Protein AF-A0A6G0HUC3-F1 (afdb_monomer)

Organism: Larimichthys crocea (NCBI:txid215358)

Mean predicted aligned error: 17.6 Å

Radius of gyration: 26.39 Å; Cα contacts (8 Å, |Δi|>4): 576; chains: 1; bounding box: 39×84×61 Å

pLDDT: mean 73.82, std 22.68, range [22.91, 98.94]

Foldseek 3Di:
DVVVLLVVVLVVLLVLLVQLVVVPDPAAEEEEAQCFLVSCQVSVLVSVHAEYEYEHQDVVRLVNNVVVVVVVVVPDDPPRDGHYYHGYHDLQLPDQVLVVDPDNLAAGLEYEEEQHQVVQVPDPSSNVSNVCNRPVRHDVNGDYYYDYDDVVVVDPPVCVVVCPCVVVVVVPPDPDDDDDDDDDDDDDDDDDDDDADDAAQEDEEQEAEEQEDAYCEDEHQEYEHCYYEYQYYEYCEYEYQEYEHCEYEYQEYEYCEYEHCEYEHCDYEHQYYEHQYYHHVYYHHVYYDYVYDDYDDDDDDDDDDD

Solvent-accessible surface area (backbone atoms only — not comparable to full-atom values): 17377 Å² total; per-residue (Å²): 107,73,68,55,57,52,48,53,52,45,51,56,53,49,55,51,50,50,52,48,40,72,74,66,50,85,72,40,28,33,35,31,43,50,35,46,60,39,84,52,53,66,52,48,55,75,65,64,39,46,35,38,38,37,30,15,65,50,50,73,29,32,54,44,19,51,52,52,49,52,56,56,55,72,71,45,55,99,86,54,86,72,50,50,75,49,79,39,67,43,52,47,38,82,46,72,54,68,83,71,44,96,53,79,81,66,58,22,47,31,22,39,27,61,72,39,61,70,72,24,67,82,39,71,69,21,34,50,36,34,48,44,61,48,49,76,43,42,40,93,91,37,46,77,46,69,40,63,85,58,64,71,84,69,47,57,79,92,55,47,82,79,47,73,67,65,69,65,62,64,74,70,80,63,96,64,86,89,83,86,87,88,85,87,89,88,91,80,90,87,91,84,93,78,78,78,72,70,69,53,73,63,47,73,48,72,63,47,67,49,74,64,47,66,40,62,43,50,49,31,48,29,41,47,21,57,29,40,44,24,56,30,38,43,21,54,29,38,45,26,54,31,41,44,22,55,29,39,44,24,53,30,38,44,22,53,28,42,42,25,53,28,40,44,24,53,28,41,44,29,55,31,44,45,32,58,31,79,60,54,78,39,76,58,56,76,38,77,60,63,75,40,82,57,78,52,83,87,85,82,82,92,83,90,87,134

Structure (mmCIF, N/CA/C/O backbone):
data_AF-A0A6G0HUC3-F1
#
_entry.id   AF-A0A6G0HUC3-F1
#
loop_
_atom_site.group_PDB
_atom_site.id
_atom_site.type_symbol
_atom_site.label_atom_id
_atom_site.label_alt_id
_atom_site.label_comp_id
_atom_site.label_asym_id
_atom_site.label_entity_id
_atom_site.label_seq_id
_atom_site.pdbx_PDB_ins_code
_atom_site.Cartn_x
_atom_site.Cartn_y
_atom_site.Cartn_z
_atom_site.occupancy
_atom_site.B_iso_or_equiv
_atom_site.auth_seq_id
_atom_site.auth_comp_id
_atom_site.auth_asym_id
_atom_site.auth_atom_id
_atom_site.pdbx_PDB_model_num
ATOM 1 N N . MET A 1 1 ? 9.132 14.963 -7.583 1.00 53.47 1 MET A N 1
ATOM 2 C CA . MET A 1 1 ? 8.853 13.522 -7.792 1.00 53.47 1 MET A CA 1
ATOM 3 C C . MET A 1 1 ? 8.261 12.820 -6.569 1.00 53.47 1 MET A C 1
ATOM 5 O O . MET A 1 1 ? 7.077 12.529 -6.603 1.00 53.47 1 MET A O 1
ATOM 9 N N . ARG A 1 2 ? 8.982 12.608 -5.452 1.00 57.69 2 ARG A N 1
ATOM 10 C CA . ARG A 1 2 ? 8.473 11.818 -4.298 1.00 57.69 2 ARG A CA 1
ATOM 11 C C . ARG A 1 2 ? 7.112 12.268 -3.733 1.00 57.69 2 ARG A C 1
ATOM 13 O O . ARG A 1 2 ? 6.292 11.427 -3.381 1.00 57.69 2 ARG A O 1
ATOM 20 N N . ASN A 1 3 ? 6.863 13.577 -3.656 1.00 60.41 3 ASN A N 1
ATOM 21 C CA . ASN A 1 3 ? 5.591 14.114 -3.151 1.00 60.41 3 ASN A CA 1
ATOM 22 C C . ASN A 1 3 ? 4.420 13.829 -4.097 1.00 60.41 3 ASN A C 1
ATOM 24 O O . ASN A 1 3 ? 3.340 13.496 -3.628 1.00 60.41 3 ASN A O 1
ATOM 28 N N . PHE A 1 4 ? 4.658 13.898 -5.408 1.00 74.50 4 PHE A N 1
ATOM 29 C CA . PHE A 1 4 ? 3.664 13.566 -6.426 1.00 74.50 4 PHE A CA 1
ATOM 30 C C . PHE A 1 4 ? 3.311 12.076 -6.382 1.00 74.50 4 PHE A C 1
ATOM 32 O O . PHE A 1 4 ? 2.142 11.741 -6.244 1.00 74.50 4 PHE A O 1
ATOM 39 N N . ASN A 1 5 ? 4.309 11.187 -6.341 1.00 71.62 5 ASN A N 1
ATOM 40 C CA . ASN A 1 5 ? 4.066 9.745 -6.210 1.00 71.62 5 ASN A CA 1
ATOM 41 C C . ASN A 1 5 ? 3.319 9.414 -4.906 1.00 71.62 5 ASN A C 1
ATOM 43 O O . ASN A 1 5 ? 2.435 8.568 -4.883 1.00 71.62 5 ASN A O 1
ATOM 47 N N . ASN A 1 6 ? 3.635 10.100 -3.804 1.00 73.44 6 ASN A N 1
ATOM 48 C CA . ASN A 1 6 ? 2.892 9.943 -2.554 1.00 73.44 6 ASN A CA 1
ATOM 49 C C . ASN A 1 6 ? 1.444 10.434 -2.648 1.00 73.44 6 ASN A C 1
ATOM 51 O O . ASN A 1 6 ? 0.569 9.822 -2.034 1.00 73.44 6 ASN A O 1
ATOM 55 N N . TRP A 1 7 ? 1.200 11.529 -3.368 1.00 87.50 7 TRP A N 1
ATOM 56 C CA . TRP A 1 7 ? -0.144 12.040 -3.613 1.00 87.50 7 TRP A CA 1
ATOM 57 C C . TRP A 1 7 ? -0.947 11.066 -4.479 1.00 87.50 7 TRP A C 1
ATOM 59 O O . TRP A 1 7 ? -2.017 10.662 -4.039 1.00 87.50 7 TRP A O 1
ATOM 69 N N . LEU A 1 8 ? -0.389 10.587 -5.599 1.00 82.19 8 LEU A N 1
ATOM 70 C CA . LEU A 1 8 ? -1.006 9.568 -6.461 1.00 82.19 8 LEU A CA 1
ATOM 71 C C . LEU A 1 8 ? -1.444 8.343 -5.654 1.00 82.19 8 LEU A C 1
ATOM 73 O O . LEU A 1 8 ? -2.610 7.966 -5.681 1.00 82.19 8 LEU A O 1
ATOM 77 N N . LYS A 1 9 ? -0.535 7.783 -4.845 1.00 87.50 9 LYS A N 1
ATOM 78 C CA . LYS A 1 9 ? -0.864 6.654 -3.966 1.00 87.50 9 LYS A CA 1
ATOM 79 C C . LYS A 1 9 ? -1.950 6.986 -2.947 1.00 87.50 9 LYS A C 1
ATOM 81 O O . LYS A 1 9 ? -2.745 6.123 -2.616 1.00 87.50 9 LYS A O 1
ATOM 86 N N . SER A 1 10 ? -1.982 8.215 -2.426 1.00 87.56 10 SER A N 1
ATOM 87 C CA . SER A 1 10 ? -3.026 8.631 -1.475 1.00 87.56 10 SER A CA 1
ATOM 88 C C . SER A 1 10 ? -4.400 8.702 -2.133 1.00 87.56 10 SER A C 1
ATOM 90 O O . SER A 1 10 ? -5.367 8.283 -1.509 1.00 87.56 10 SER A O 1
ATOM 92 N N . VAL A 1 11 ? -4.475 9.211 -3.368 1.00 91.00 11 VAL A N 1
ATOM 93 C CA . VAL A 1 11 ? -5.721 9.276 -4.144 1.00 91.00 11 VAL A CA 1
ATOM 94 C C . VAL A 1 11 ? -6.199 7.870 -4.486 1.00 91.00 11 VAL A C 1
ATOM 96 O O . VAL A 1 11 ? -7.309 7.519 -4.108 1.00 91.00 11 VAL A O 1
ATOM 99 N N . LEU A 1 12 ? -5.331 7.042 -5.081 1.00 92.88 12 LEU A N 1
ATOM 100 C CA . LEU A 1 12 ? -5.655 5.660 -5.444 1.00 92.88 12 LEU A CA 1
ATOM 101 C C . LEU A 1 12 ? -6.150 4.850 -4.235 1.00 92.88 12 LEU A C 1
ATOM 103 O O . LEU A 1 12 ? -7.196 4.214 -4.296 1.00 92.88 12 LEU A O 1
ATOM 107 N N . ILE A 1 13 ? -5.420 4.892 -3.115 1.00 94.69 13 ILE A N 1
ATOM 108 C CA . ILE A 1 13 ? -5.817 4.184 -1.890 1.00 94.69 13 ILE A CA 1
ATOM 109 C C . ILE A 1 13 ? -7.153 4.716 -1.355 1.00 94.69 13 ILE A C 1
ATOM 111 O O . ILE A 1 13 ? -7.991 3.925 -0.929 1.00 94.69 13 ILE A O 1
ATOM 115 N N . GLY A 1 14 ? -7.352 6.037 -1.363 1.00 93.69 14 GLY A N 1
ATOM 116 C CA . GLY A 1 14 ? -8.590 6.659 -0.896 1.00 93.69 14 GLY A CA 1
ATOM 117 C C . GLY A 1 14 ? -9.808 6.215 -1.705 1.00 93.69 14 GLY A C 1
ATOM 118 O O . GLY A 1 14 ? -10.785 5.759 -1.122 1.00 93.69 14 GLY A O 1
ATOM 119 N N . GLU A 1 15 ? -9.713 6.271 -3.032 1.00 95.44 15 GLU A N 1
ATOM 120 C CA . GLU A 1 15 ? -10.793 5.887 -3.947 1.00 95.44 15 GLU A CA 1
ATOM 121 C C . GLU A 1 15 ? -11.188 4.414 -3.782 1.00 95.44 15 GLU A C 1
ATOM 123 O O . GLU A 1 15 ? -12.364 4.079 -3.659 1.00 95.44 15 GLU A O 1
ATOM 128 N N . ILE A 1 16 ? -10.203 3.521 -3.698 1.00 97.38 16 ILE A N 1
ATOM 129 C CA . ILE A 1 16 ? -10.460 2.085 -3.553 1.00 97.38 16 ILE A CA 1
ATOM 130 C C . ILE A 1 16 ? -11.076 1.775 -2.186 1.00 97.38 16 ILE A C 1
ATOM 132 O O . ILE A 1 16 ? -11.974 0.941 -2.083 1.00 97.38 16 ILE A O 1
ATOM 136 N N . LEU A 1 17 ? -10.656 2.476 -1.130 1.00 97.19 17 LEU A N 1
ATOM 137 C CA . LEU A 1 17 ? -11.283 2.350 0.185 1.00 97.19 17 LEU A CA 1
ATOM 138 C C . LEU A 1 17 ? -12.744 2.813 0.182 1.00 97.19 17 LEU A C 1
ATOM 140 O O . LEU A 1 17 ? -13.569 2.190 0.850 1.00 97.19 17 LEU A O 1
ATOM 144 N N . GLU A 1 18 ? -13.077 3.873 -0.556 1.00 96.12 18 GLU A N 1
ATOM 145 C CA . GLU A 1 18 ? -14.465 4.309 -0.734 1.00 96.12 18 GLU A CA 1
ATOM 146 C C . GLU A 1 18 ? -15.292 3.252 -1.471 1.00 96.12 18 GLU A C 1
ATOM 148 O O . GLU A 1 18 ? -16.383 2.922 -1.008 1.00 96.12 18 GLU A O 1
ATOM 153 N N . GLN A 1 19 ? -14.761 2.652 -2.543 1.00 95.81 19 GLN A N 1
ATOM 154 C CA . GLN A 1 19 ? -15.443 1.579 -3.278 1.00 95.81 19 GLN A CA 1
ATOM 155 C C . GLN A 1 19 ? -15.687 0.342 -2.401 1.00 95.81 19 GLN A C 1
ATOM 157 O O . GLN A 1 19 ? -16.812 -0.153 -2.320 1.00 95.81 19 GLN A O 1
ATOM 162 N N . VAL A 1 20 ? -14.663 -0.116 -1.674 1.00 96.31 20 VAL A N 1
ATOM 163 C CA . VAL A 1 20 ? -14.759 -1.259 -0.750 1.00 96.31 20 VAL A CA 1
ATOM 164 C C . VAL A 1 20 ? -15.810 -1.013 0.339 1.00 96.31 20 VAL A C 1
ATOM 166 O O . VAL A 1 20 ? -16.615 -1.893 0.648 1.00 96.31 20 VAL A O 1
ATOM 169 N N . ARG A 1 21 ? -15.859 0.198 0.908 1.00 95.31 21 ARG A N 1
ATOM 170 C CA . ARG A 1 21 ? -16.872 0.563 1.913 1.00 95.31 21 ARG A CA 1
ATOM 171 C C . ARG A 1 21 ? -18.262 0.727 1.308 1.00 95.31 21 ARG A C 1
ATOM 173 O O . ARG A 1 21 ? -19.235 0.311 1.934 1.00 95.31 21 ARG A O 1
ATOM 180 N N . GLY A 1 22 ? -18.360 1.287 0.104 1.00 95.25 22 GLY A N 1
ATOM 181 C CA . GLY A 1 22 ? -19.608 1.410 -0.650 1.00 95.25 22 GLY A CA 1
ATOM 182 C C . GLY A 1 22 ? -20.235 0.051 -0.969 1.00 95.25 22 GLY A C 1
ATOM 183 O O . GLY A 1 22 ? -21.455 -0.079 -0.947 1.00 95.25 22 GLY A O 1
ATOM 184 N N . ALA A 1 23 ? -19.407 -0.981 -1.153 1.00 94.25 23 ALA A N 1
ATOM 185 C CA . ALA A 1 23 ? -19.834 -2.372 -1.294 1.00 94.25 23 ALA A CA 1
ATOM 186 C C . ALA A 1 23 ? -20.238 -3.050 0.038 1.00 94.25 23 ALA A C 1
ATOM 188 O O . ALA A 1 23 ? -20.617 -4.220 0.043 1.00 94.25 23 ALA A O 1
ATOM 189 N N . GLY A 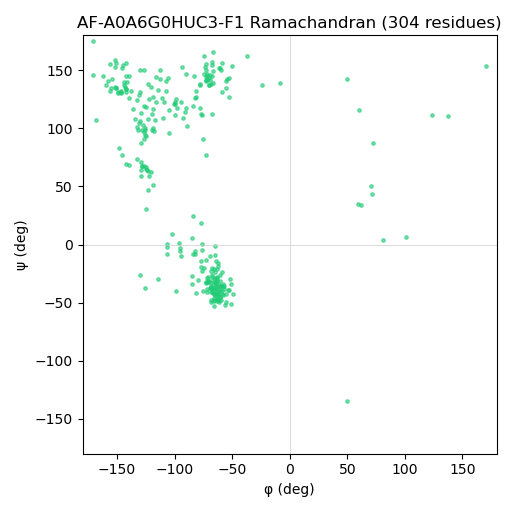1 24 ? -20.184 -2.335 1.169 1.00 93.38 24 GLY A N 1
ATOM 190 C CA . GLY A 1 24 ? -20.668 -2.801 2.474 1.00 93.38 24 GLY A CA 1
ATOM 191 C C . GLY A 1 24 ? -19.593 -3.311 3.440 1.00 93.38 24 GLY A C 1
ATOM 192 O O . GLY A 1 24 ? -19.937 -3.803 4.518 1.00 93.38 24 GLY A O 1
ATOM 193 N N . ALA A 1 25 ? -18.300 -3.192 3.115 1.00 93.75 25 ALA A N 1
ATOM 194 C CA . ALA A 1 25 ? -17.233 -3.635 4.011 1.00 93.75 25 ALA A CA 1
ATOM 195 C C . ALA A 1 25 ? -17.152 -2.768 5.285 1.00 93.75 25 ALA A C 1
ATOM 197 O O . ALA A 1 25 ? -16.769 -1.595 5.258 1.00 93.75 25 ALA A O 1
ATOM 198 N N . GLN A 1 26 ? -17.482 -3.371 6.429 1.00 91.00 26 GLN A N 1
ATOM 199 C CA . GLN A 1 26 ? -17.414 -2.733 7.752 1.00 91.00 26 GLN A CA 1
ATOM 200 C C . GLN A 1 26 ? -15.988 -2.750 8.326 1.00 91.00 26 GLN A C 1
ATOM 202 O O . GLN A 1 26 ? -15.520 -1.758 8.886 1.00 91.00 26 GLN A O 1
ATOM 207 N N . GLN A 1 27 ? -15.290 -3.879 8.165 1.00 95.94 27 GLN A N 1
ATOM 208 C CA . GLN A 1 27 ? -13.905 -4.073 8.586 1.00 95.94 27 GLN A CA 1
ATOM 209 C C . GLN A 1 27 ? -13.044 -4.376 7.367 1.00 95.94 27 GLN A C 1
ATOM 211 O O . GLN A 1 27 ? -13.245 -5.390 6.702 1.00 95.94 27 GLN A O 1
ATOM 216 N N . VAL A 1 28 ? -12.096 -3.483 7.088 1.00 98.31 28 VAL A N 1
ATOM 217 C CA . VAL A 1 28 ? -11.244 -3.555 5.897 1.00 98.31 28 VAL A CA 1
ATOM 218 C C . VAL A 1 28 ? -9.893 -4.152 6.277 1.00 98.31 28 VAL A C 1
ATOM 220 O O . VAL A 1 28 ? -9.196 -3.597 7.129 1.00 98.31 28 VAL A O 1
ATOM 223 N N . SER A 1 29 ? -9.528 -5.266 5.653 1.00 98.75 29 SER A N 1
ATOM 224 C CA . SER A 1 29 ? -8.217 -5.909 5.782 1.00 98.75 29 SER A CA 1
ATOM 225 C C . SER A 1 29 ? -7.416 -5.708 4.504 1.00 98.75 29 SER A C 1
ATOM 227 O O . SER A 1 29 ? -7.931 -5.926 3.405 1.00 98.75 29 SER A O 1
ATOM 229 N N . VAL A 1 30 ? -6.163 -5.285 4.645 1.00 98.94 30 VAL A N 1
ATOM 230 C CA . VAL A 1 30 ? -5.301 -4.918 3.519 1.00 98.94 30 VAL A CA 1
ATOM 231 C C . VAL A 1 30 ? -4.017 -5.736 3.539 1.00 98.94 30 VAL A C 1
ATOM 233 O O . VAL A 1 30 ? -3.410 -5.901 4.595 1.00 98.94 30 VAL A O 1
ATOM 236 N N . LEU A 1 31 ? -3.588 -6.197 2.369 1.00 98.94 31 LEU A N 1
ATOM 237 C CA . LEU A 1 31 ? -2.233 -6.675 2.114 1.00 98.94 31 LEU A CA 1
ATOM 238 C C . LEU A 1 31 ? -1.436 -5.563 1.412 1.00 98.94 31 LEU A C 1
ATOM 240 O O . LEU A 1 31 ? -1.844 -5.089 0.356 1.00 98.94 31 LEU A O 1
ATOM 244 N N . ASP A 1 32 ? -0.317 -5.131 1.989 1.00 98.88 32 ASP A N 1
ATOM 245 C CA . ASP A 1 32 ? 0.649 -4.201 1.389 1.00 98.88 32 ASP A CA 1
ATOM 246 C C . ASP A 1 32 ? 1.882 -5.000 0.941 1.00 98.88 32 ASP A C 1
ATOM 248 O O . ASP A 1 32 ? 2.755 -5.345 1.746 1.00 98.88 32 ASP A O 1
ATOM 252 N N . LEU A 1 33 ? 1.890 -5.372 -0.341 1.00 98.25 33 LEU A N 1
ATOM 253 C CA . LEU A 1 33 ? 2.869 -6.254 -0.968 1.00 98.25 33 LEU A CA 1
ATOM 254 C C . LEU A 1 33 ? 4.040 -5.425 -1.511 1.00 98.25 33 LEU A C 1
ATOM 256 O O . LEU A 1 33 ? 3.879 -4.578 -2.390 1.00 98.25 33 LEU A O 1
ATOM 260 N N . GLY A 1 34 ? 5.230 -5.679 -0.969 1.00 97.31 34 GLY A N 1
ATOM 261 C CA . GLY A 1 34 ? 6.400 -4.818 -1.130 1.00 97.31 34 GLY A CA 1
ATOM 262 C C . GLY A 1 34 ? 6.245 -3.509 -0.355 1.00 97.31 34 GLY A C 1
ATOM 263 O O . GLY A 1 34 ? 6.418 -2.416 -0.898 1.00 97.31 34 GLY A O 1
ATOM 264 N N . CYS A 1 35 ? 5.892 -3.612 0.931 1.00 97.75 35 CYS A N 1
ATOM 265 C CA . CYS A 1 35 ? 5.596 -2.462 1.790 1.00 97.75 35 CYS A CA 1
ATOM 266 C C . CYS A 1 35 ? 6.799 -1.515 1.994 1.00 97.75 35 CYS A C 1
ATOM 268 O O . CYS A 1 35 ? 6.654 -0.383 2.493 1.00 97.75 35 CYS A O 1
ATOM 270 N N . GLY A 1 36 ? 8.013 -1.978 1.668 1.00 97.56 36 GLY A N 1
ATOM 271 C CA . GLY A 1 36 ? 9.267 -1.302 1.938 1.00 97.56 36 GLY A CA 1
ATOM 272 C C . GLY A 1 36 ? 9.344 -0.868 3.398 1.00 97.56 36 GLY A C 1
ATOM 273 O O . GLY A 1 36 ? 8.964 -1.584 4.317 1.00 97.56 36 GLY A O 1
ATOM 274 N N . LYS A 1 37 ? 9.774 0.374 3.624 1.00 97.75 37 LYS A N 1
ATOM 275 C CA . LYS A 1 37 ? 9.928 0.975 4.963 1.00 97.75 37 LYS A CA 1
ATOM 276 C C . LYS A 1 37 ? 8.619 1.562 5.523 1.00 97.75 37 LYS A C 1
ATOM 278 O O . LYS A 1 37 ? 8.640 2.540 6.277 1.00 97.75 37 LYS A O 1
ATOM 283 N N . GLY A 1 38 ? 7.461 1.073 5.076 1.00 96.56 38 GLY A N 1
ATOM 284 C CA . GLY A 1 38 ? 6.148 1.544 5.527 1.00 96.56 38 GLY A CA 1
ATOM 285 C C . GLY A 1 38 ? 5.774 2.943 5.036 1.00 96.56 38 GLY A C 1
ATOM 286 O O . GLY A 1 38 ? 5.292 3.775 5.808 1.00 96.56 38 GLY A O 1
ATOM 287 N N . GLY A 1 39 ? 6.027 3.248 3.759 1.00 95.00 39 GLY A N 1
ATOM 288 C CA . GLY A 1 39 ? 5.704 4.549 3.150 1.00 95.00 39 GLY A CA 1
ATOM 289 C C . GLY A 1 39 ? 4.209 4.900 3.163 1.00 95.00 39 GLY A C 1
ATOM 290 O O . GLY A 1 39 ? 3.856 6.086 3.195 1.00 95.00 39 GLY A O 1
ATOM 291 N N . ASP A 1 40 ? 3.355 3.877 3.185 1.00 97.75 40 ASP A N 1
ATOM 292 C CA . ASP A 1 40 ? 1.903 3.994 3.043 1.00 97.75 40 ASP A CA 1
ATOM 293 C C . ASP A 1 40 ? 1.135 3.768 4.357 1.00 97.75 40 ASP A C 1
ATOM 295 O O . ASP A 1 40 ? -0.060 4.040 4.411 1.00 97.75 40 ASP A O 1
ATOM 299 N N . LEU A 1 41 ? 1.822 3.459 5.467 1.00 97.81 41 LEU A N 1
ATOM 300 C CA . LEU A 1 41 ? 1.220 3.275 6.801 1.00 97.81 41 LEU A CA 1
ATOM 301 C C . LEU A 1 41 ? 0.281 4.418 7.223 1.00 97.81 41 LEU A C 1
ATOM 303 O O . LEU A 1 41 ? -0.798 4.184 7.764 1.00 97.81 41 LEU A O 1
ATOM 307 N N . LEU A 1 42 ? 0.667 5.673 6.964 1.00 95.06 42 LEU A N 1
ATOM 308 C CA . LEU A 1 42 ? -0.171 6.826 7.312 1.00 95.06 42 LEU A CA 1
ATOM 309 C C . LEU A 1 42 ? -1.408 6.940 6.408 1.00 95.06 42 LEU A C 1
ATOM 311 O O . LEU A 1 42 ? -2.434 7.451 6.851 1.00 95.06 42 LEU A O 1
ATOM 315 N N . 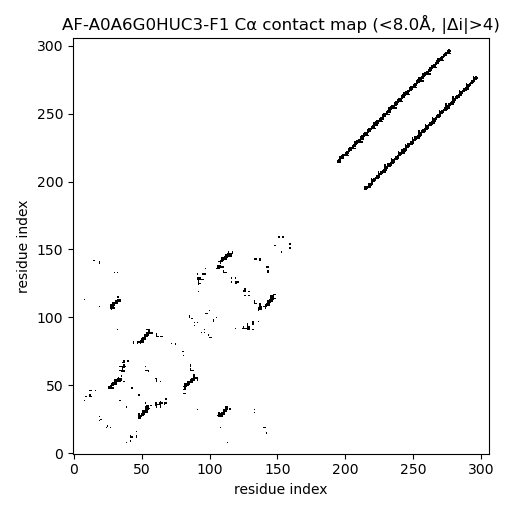LYS A 1 43 ? -1.320 6.469 5.158 1.00 95.38 43 LYS A N 1
ATOM 316 C CA . LYS A 1 43 ? -2.451 6.433 4.221 1.00 95.38 43 LYS A CA 1
ATOM 317 C C . LYS A 1 43 ? -3.475 5.417 4.715 1.00 95.38 43 LYS A C 1
ATOM 319 O O . LYS A 1 43 ? -4.631 5.775 4.899 1.00 95.38 43 LYS A O 1
ATOM 324 N N . TRP A 1 44 ? -3.013 4.224 5.084 1.00 97.88 44 TRP A N 1
ATOM 325 C CA . TRP A 1 44 ? -3.839 3.184 5.695 1.00 97.88 44 TRP A CA 1
ATOM 326 C C . TRP A 1 44 ? -4.468 3.614 7.023 1.00 97.88 44 TRP A C 1
ATOM 328 O O . TRP A 1 44 ? -5.654 3.374 7.249 1.00 97.88 44 TRP A O 1
ATOM 338 N N . ARG A 1 45 ? -3.724 4.340 7.871 1.00 94.94 45 ARG A N 1
ATOM 339 C CA . ARG A 1 45 ? -4.261 4.878 9.136 1.00 94.94 45 ARG A CA 1
ATOM 340 C C . ARG A 1 45 ? -5.386 5.869 8.873 1.00 94.94 45 ARG A C 1
ATOM 342 O O . ARG A 1 45 ? -6.442 5.761 9.483 1.00 94.94 45 ARG A O 1
ATOM 349 N N . ARG A 1 46 ? -5.167 6.820 7.961 1.00 92.50 46 ARG A N 1
ATOM 350 C CA . ARG A 1 46 ? -6.186 7.805 7.561 1.00 92.50 46 ARG A CA 1
ATOM 351 C C . ARG A 1 46 ? -7.388 7.152 6.886 1.00 92.50 46 ARG A C 1
ATOM 353 O O . ARG A 1 46 ? -8.501 7.624 7.064 1.00 92.50 46 ARG A O 1
ATOM 360 N N . GLY A 1 47 ? -7.158 6.059 6.166 1.00 94.50 47 GLY A N 1
ATOM 361 C CA . GLY A 1 47 ? -8.193 5.238 5.549 1.00 94.50 47 GLY A CA 1
ATOM 362 C C . GLY A 1 47 ? -9.060 4.451 6.536 1.00 94.50 47 GLY A C 1
ATOM 363 O O . GLY A 1 47 ? -10.068 3.872 6.129 1.00 94.50 47 GLY A O 1
ATOM 364 N N . GLY A 1 48 ? -8.692 4.409 7.823 1.00 95.00 48 GLY A N 1
ATOM 365 C CA . GLY A 1 48 ? -9.477 3.755 8.870 1.00 95.00 48 GLY A CA 1
ATOM 366 C C . GLY A 1 48 ? -9.647 2.249 8.658 1.00 95.00 48 GLY A C 1
ATOM 367 O O . GLY A 1 48 ? -10.722 1.710 8.936 1.00 95.00 48 GLY A O 1
ATOM 368 N N . ILE A 1 49 ? -8.638 1.574 8.098 1.00 98.00 49 ILE A N 1
ATOM 369 C CA . ILE A 1 49 ? -8.672 0.115 7.926 1.00 98.00 49 ILE A CA 1
ATOM 370 C C . ILE A 1 49 ? -8.645 -0.597 9.288 1.00 98.00 49 ILE A C 1
ATOM 372 O O . ILE A 1 49 ? -8.370 0.013 10.320 1.00 98.00 49 ILE A O 1
ATOM 376 N N . SER A 1 50 ? -8.969 -1.886 9.305 1.00 98.19 50 SER A N 1
ATOM 377 C CA . SER A 1 50 ? -9.028 -2.705 10.523 1.00 98.19 50 SER A CA 1
ATOM 378 C C . SER A 1 50 ? -7.766 -3.537 10.734 1.00 98.19 50 SER A C 1
ATOM 380 O O . SER A 1 50 ? -7.287 -3.621 11.865 1.00 98.19 50 SER A O 1
ATOM 382 N N . HIS A 1 51 ? -7.208 -4.095 9.659 1.00 98.69 51 HIS A N 1
ATOM 383 C CA . HIS A 1 51 ? -6.013 -4.932 9.709 1.00 98.69 51 HIS A CA 1
ATOM 384 C C . HIS A 1 51 ? -5.104 -4.688 8.496 1.00 98.69 51 HIS A C 1
ATOM 386 O O . HIS A 1 51 ? -5.603 -4.438 7.397 1.00 98.69 51 HIS A O 1
ATOM 392 N N . LEU A 1 52 ? -3.787 -4.757 8.696 1.00 98.88 52 LEU A N 1
ATOM 393 C CA . LEU A 1 52 ? -2.775 -4.586 7.654 1.00 98.88 52 LEU A CA 1
ATOM 394 C C . LEU A 1 52 ? -1.720 -5.695 7.725 1.00 98.88 52 LEU A C 1
ATOM 396 O O . LEU A 1 52 ? -1.048 -5.836 8.741 1.00 98.88 52 LEU A O 1
ATOM 400 N N . VAL A 1 53 ? -1.502 -6.417 6.633 1.00 98.94 53 VAL A N 1
ATOM 401 C CA . VAL A 1 53 ? -0.333 -7.288 6.473 1.00 98.94 53 VAL A CA 1
ATOM 402 C C . VAL A 1 53 ? 0.684 -6.561 5.603 1.00 98.94 53 VAL A C 1
ATOM 404 O O . VAL A 1 53 ? 0.378 -6.189 4.476 1.00 98.94 53 VAL A O 1
ATOM 407 N N . CYS A 1 54 ? 1.885 -6.345 6.127 1.00 98.88 54 CYS A N 1
ATOM 408 C CA . CYS A 1 54 ? 3.004 -5.733 5.417 1.00 98.88 54 CYS A CA 1
ATOM 409 C C . CYS A 1 54 ? 4.016 -6.819 5.045 1.00 98.88 54 CYS A C 1
ATOM 411 O O . CYS A 1 54 ? 4.612 -7.417 5.944 1.00 98.88 54 CYS A O 1
ATOM 413 N N . ALA A 1 55 ? 4.233 -7.057 3.751 1.00 98.75 55 ALA A N 1
ATOM 414 C CA . ALA A 1 55 ? 5.196 -8.047 3.271 1.00 98.75 55 ALA A CA 1
ATOM 415 C C . ALA A 1 55 ? 6.272 -7.394 2.397 1.00 98.75 55 ALA A C 1
ATOM 417 O O . ALA A 1 55 ? 5.955 -6.581 1.532 1.00 98.75 55 ALA A O 1
ATOM 418 N N . ASP A 1 56 ? 7.541 -7.749 2.594 1.00 98.69 56 ASP A N 1
ATOM 419 C CA . ASP A 1 56 ? 8.649 -7.298 1.742 1.00 98.69 56 ASP A CA 1
ATOM 420 C C . ASP A 1 56 ? 9.790 -8.327 1.739 1.00 98.69 56 ASP A C 1
ATOM 422 O O . ASP A 1 56 ? 9.981 -9.067 2.707 1.00 98.69 56 ASP A O 1
ATOM 426 N N . ILE A 1 57 ? 10.570 -8.362 0.656 1.00 96.00 57 ILE A N 1
ATOM 427 C CA . ILE A 1 57 ? 11.731 -9.253 0.526 1.00 96.00 57 ILE A CA 1
ATOM 428 C C . ILE A 1 57 ? 12.884 -8.824 1.443 1.00 96.00 57 ILE A C 1
ATOM 430 O O . ILE A 1 57 ? 13.647 -9.655 1.935 1.00 96.00 57 ILE A O 1
ATOM 434 N N . ALA A 1 58 ? 13.028 -7.522 1.694 1.00 92.12 58 ALA A N 1
ATOM 435 C CA . ALA A 1 58 ? 14.107 -6.985 2.501 1.00 92.12 58 ALA A CA 1
ATOM 436 C C . ALA A 1 58 ? 13.704 -6.948 3.981 1.00 92.12 58 ALA A C 1
ATOM 438 O O . ALA A 1 58 ? 13.039 -6.011 4.420 1.00 92.12 58 ALA A O 1
ATOM 439 N N . GLY A 1 59 ? 14.185 -7.909 4.779 1.00 93.75 59 GLY A N 1
ATOM 440 C CA . GLY A 1 59 ? 13.869 -7.984 6.216 1.00 93.75 59 GLY A CA 1
ATOM 441 C C . GLY A 1 59 ? 14.146 -6.689 6.987 1.00 93.75 59 GLY A C 1
ATOM 442 O O . GLY A 1 59 ? 13.308 -6.229 7.755 1.00 93.75 59 GLY A O 1
ATOM 443 N N . VAL A 1 60 ? 15.242 -5.992 6.672 1.00 95.62 60 VAL A N 1
ATOM 444 C CA . VAL A 1 60 ? 15.555 -4.674 7.260 1.00 95.62 60 VAL A CA 1
ATOM 445 C C . VAL A 1 60 ? 14.487 -3.616 6.930 1.00 95.62 60 VAL A C 1
ATOM 447 O O . VAL A 1 60 ? 14.197 -2.740 7.746 1.00 95.62 60 VAL A O 1
ATOM 450 N N . SER A 1 61 ? 13.884 -3.660 5.737 1.00 95.31 61 SER A N 1
ATOM 451 C CA . SER A 1 61 ? 12.774 -2.766 5.379 1.00 95.31 61 SER A CA 1
ATOM 452 C C . SER A 1 61 ? 11.518 -3.098 6.184 1.00 95.31 61 SER A C 1
ATOM 454 O O . SER A 1 61 ? 10.864 -2.175 6.674 1.00 95.31 61 SER A O 1
ATOM 456 N N . VAL A 1 62 ? 11.229 -4.389 6.381 1.00 97.75 62 VAL A N 1
ATOM 457 C CA . VAL A 1 62 ? 10.110 -4.874 7.204 1.00 97.75 62 VAL A CA 1
ATOM 458 C C . VAL A 1 62 ? 10.274 -4.441 8.662 1.00 97.75 62 VAL A C 1
ATOM 460 O O . VAL A 1 62 ? 9.354 -3.856 9.227 1.00 97.75 62 VAL A O 1
ATOM 463 N N . GLU A 1 63 ? 11.461 -4.606 9.250 1.00 97.94 63 GLU A N 1
ATOM 464 C CA . GLU A 1 63 ? 11.777 -4.139 10.610 1.00 97.94 63 GLU A CA 1
ATOM 465 C C . GLU A 1 63 ? 11.585 -2.618 10.758 1.00 97.94 6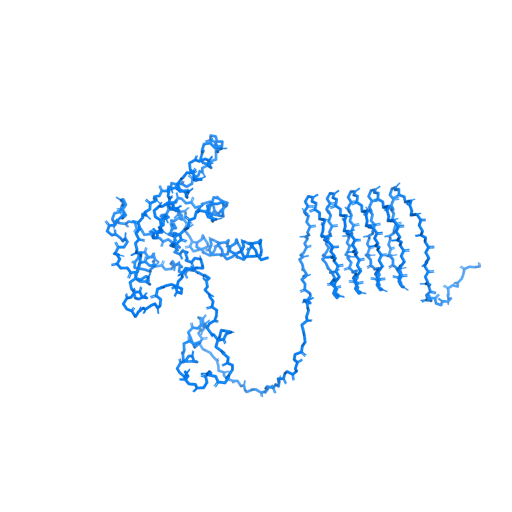3 GLU A C 1
ATOM 467 O O . GLU A 1 63 ? 11.046 -2.125 11.756 1.00 97.94 63 GLU A O 1
ATOM 472 N N . GLN A 1 64 ? 11.982 -1.843 9.741 1.00 97.62 64 GLN A N 1
ATOM 473 C CA . GLN A 1 64 ? 11.772 -0.391 9.708 1.00 97.62 64 GLN A CA 1
ATOM 474 C C . GLN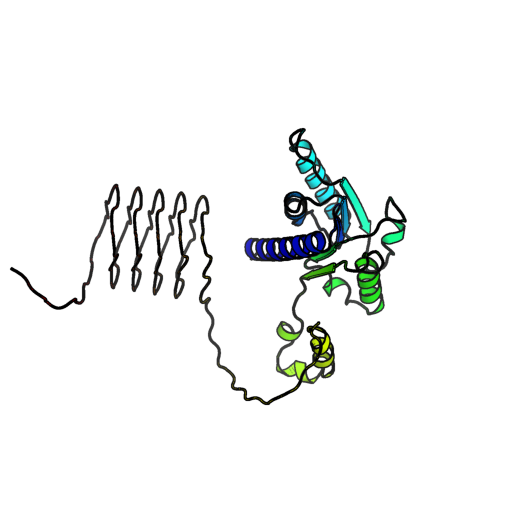 A 1 64 ? 10.289 -0.023 9.555 1.00 97.62 64 GLN A C 1
ATOM 476 O O . GLN A 1 64 ? 9.829 0.941 10.173 1.00 97.62 64 GLN A O 1
ATOM 481 N N . CYS A 1 65 ? 9.531 -0.782 8.762 1.00 97.94 65 CYS A N 1
ATOM 482 C CA . CYS A 1 65 ? 8.082 -0.644 8.644 1.00 97.94 65 CYS A CA 1
ATOM 483 C C . CYS A 1 65 ? 7.393 -0.914 9.989 1.00 97.94 65 CYS A C 1
ATOM 485 O O . CYS A 1 65 ? 6.608 -0.080 10.449 1.00 97.94 65 CYS A O 1
ATOM 487 N N . GLN A 1 66 ? 7.755 -2.010 10.658 1.00 98.69 66 GLN A N 1
ATOM 488 C CA . GLN A 1 66 ? 7.244 -2.386 11.973 1.00 98.69 66 GLN A CA 1
ATOM 489 C C . GLN A 1 66 ? 7.557 -1.319 13.022 1.00 98.69 66 GLN A C 1
ATOM 491 O O . GLN A 1 66 ? 6.656 -0.853 13.717 1.00 98.69 66 GLN A O 1
ATOM 496 N N . SER A 1 67 ? 8.805 -0.849 13.083 1.00 98.06 67 SER A N 1
ATOM 497 C CA . SER A 1 67 ? 9.212 0.222 14.003 1.00 98.06 67 SER A CA 1
ATOM 498 C C . SER A 1 67 ? 8.389 1.496 13.787 1.00 98.06 67 SER A C 1
ATOM 500 O O . SER A 1 67 ? 7.897 2.106 14.736 1.00 98.06 67 SER A O 1
ATOM 502 N N . ARG A 1 68 ? 8.161 1.873 12.521 1.00 97.31 68 ARG A N 1
ATOM 503 C CA . ARG A 1 68 ? 7.341 3.037 12.164 1.00 97.31 68 ARG A CA 1
ATOM 504 C C . ARG A 1 68 ? 5.872 2.865 12.554 1.00 97.31 68 ARG A C 1
ATOM 506 O O . ARG A 1 68 ? 5.240 3.845 12.954 1.00 97.31 68 ARG A O 1
ATOM 513 N N . TYR A 1 69 ? 5.321 1.661 12.425 1.00 98.00 69 TYR A N 1
ATOM 514 C CA . TYR A 1 69 ? 3.973 1.343 12.891 1.00 98.00 69 TYR A CA 1
ATOM 515 C C . TYR A 1 69 ? 3.870 1.428 14.420 1.00 98.00 69 TYR A C 1
ATOM 517 O O . TYR A 1 69 ? 2.961 2.085 14.925 1.00 98.00 69 TYR A O 1
ATOM 525 N N . GLU A 1 70 ? 4.821 0.855 15.158 1.00 97.25 70 GLU A N 1
ATOM 526 C CA . GLU A 1 70 ? 4.826 0.897 16.625 1.00 97.25 70 GLU A CA 1
ATOM 527 C C . GLU A 1 70 ? 4.964 2.328 17.160 1.00 97.25 70 GLU A C 1
ATOM 529 O O . GLU A 1 70 ? 4.245 2.729 18.076 1.00 97.25 70 GLU A O 1
ATOM 534 N N . ASP A 1 71 ? 5.807 3.157 16.543 1.00 95.06 71 ASP A N 1
ATOM 535 C CA . ASP A 1 71 ? 5.893 4.584 16.869 1.00 95.06 71 ASP A CA 1
ATOM 536 C C . ASP A 1 71 ? 4.577 5.320 16.593 1.00 95.06 71 ASP A C 1
ATOM 538 O O . ASP A 1 71 ? 4.154 6.186 17.365 1.00 95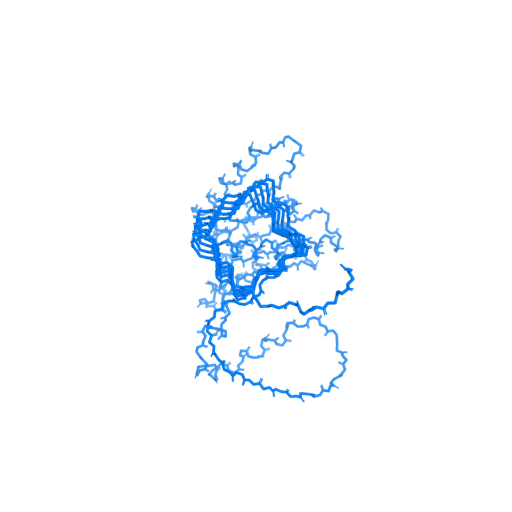.06 71 ASP A O 1
ATOM 542 N N . MET A 1 72 ? 3.918 4.981 15.483 1.00 93.31 72 MET A N 1
ATOM 543 C CA . MET A 1 72 ? 2.621 5.534 15.110 1.00 93.31 72 MET A CA 1
ATOM 544 C C . MET A 1 72 ? 1.530 5.132 16.115 1.00 93.31 72 MET A C 1
ATOM 546 O O . MET A 1 72 ? 0.689 5.967 16.460 1.00 93.31 72 MET A O 1
ATOM 550 N N . LYS A 1 73 ? 1.571 3.892 16.613 1.00 92.69 73 LYS A N 1
ATOM 551 C CA . LYS A 1 73 ? 0.672 3.333 17.629 1.00 92.69 73 LYS A CA 1
ATOM 552 C C . LYS A 1 73 ? 0.880 3.984 18.995 1.00 92.69 73 LYS A C 1
ATOM 554 O O . LYS A 1 73 ? -0.083 4.486 19.560 1.00 92.69 73 LYS A O 1
ATOM 559 N N . LYS A 1 74 ? 2.125 4.090 19.473 1.00 91.69 74 LYS A N 1
ATOM 560 C CA . LYS A 1 74 ? 2.476 4.743 20.754 1.00 91.69 74 LYS A CA 1
ATOM 561 C C . LYS A 1 74 ? 2.032 6.204 20.832 1.00 91.69 74 LYS A C 1
ATOM 563 O O . LYS A 1 74 ? 1.691 6.685 21.905 1.00 91.69 74 LYS A O 1
ATOM 568 N N . LYS A 1 75 ? 2.053 6.915 19.701 1.00 87.19 75 LYS A N 1
ATOM 569 C CA . LYS A 1 75 ? 1.624 8.320 19.599 1.00 87.19 75 LYS A CA 1
ATOM 570 C C . LYS A 1 75 ? 0.109 8.493 19.446 1.00 87.19 75 LYS A C 1
ATOM 572 O O . LYS A 1 75 ? -0.352 9.627 19.385 1.00 87.19 75 LYS A O 1
ATOM 577 N N . SER A 1 76 ? -0.655 7.409 19.310 1.00 83.44 76 SER A N 1
ATOM 578 C CA . SER A 1 76 ? -2.111 7.484 19.149 1.00 83.44 76 SER A CA 1
ATOM 579 C C . SER A 1 76 ? -2.778 7.740 20.500 1.00 83.44 76 SER A C 1
ATOM 581 O O . SER A 1 76 ? -2.384 7.166 21.514 1.00 83.44 76 SER A O 1
ATOM 583 N N . HIS A 1 77 ? -3.783 8.613 20.522 1.00 78.38 77 HIS A N 1
ATOM 584 C CA . HIS A 1 77 ? -4.572 8.856 21.728 1.00 78.38 77 HIS A CA 1
ATOM 585 C C . HIS A 1 77 ? -5.412 7.622 22.089 1.00 78.38 77 HIS A C 1
ATOM 587 O O . HIS A 1 77 ? -5.757 6.830 21.219 1.00 78.38 77 HIS A O 1
ATOM 593 N N . VAL A 1 78 ? -5.805 7.492 23.362 1.00 69.38 78 VAL A N 1
ATOM 594 C CA . VAL A 1 78 ? -6.609 6.360 23.880 1.00 69.38 78 VAL A CA 1
ATOM 595 C C . VAL A 1 78 ? -7.891 6.108 23.068 1.00 69.38 78 VAL A C 1
ATOM 597 O O . VAL A 1 78 ? -8.327 4.968 22.950 1.00 69.38 78 VAL A O 1
ATOM 600 N N . ASN A 1 79 ? -8.461 7.153 22.461 1.00 71.75 79 ASN A N 1
ATOM 601 C CA . ASN A 1 79 ? -9.690 7.064 21.670 1.00 71.75 79 ASN A CA 1
ATOM 602 C C . ASN A 1 79 ? -9.448 6.894 20.158 1.00 71.75 79 ASN A C 1
ATOM 604 O O . ASN A 1 79 ? -10.406 6.758 19.400 1.00 71.75 79 ASN A O 1
ATOM 608 N N . GLU A 1 80 ? -8.196 6.908 19.694 1.00 74.75 80 GLU A N 1
ATOM 609 C CA . GLU A 1 80 ? -7.864 6.696 18.285 1.00 74.75 80 GLU A CA 1
ATOM 610 C C . GLU A 1 80 ? -7.579 5.219 18.016 1.00 74.75 80 GLU A C 1
ATOM 612 O O . GLU A 1 80 ? -6.546 4.671 18.403 1.00 74.75 80 GLU A O 1
ATOM 617 N N . LYS A 1 81 ? -8.496 4.566 17.300 1.00 78.50 81 LYS A N 1
ATOM 618 C CA . LYS A 1 81 ? -8.324 3.177 16.880 1.00 78.50 81 LYS A CA 1
ATOM 619 C C . LYS A 1 81 ? -7.349 3.110 15.702 1.00 78.50 81 LYS A C 1
ATOM 621 O O . LYS A 1 81 ? -7.659 3.558 14.601 1.00 78.50 81 LYS A O 1
ATOM 626 N N . ILE A 1 82 ? -6.172 2.541 15.937 1.00 93.25 82 ILE A N 1
ATOM 627 C CA . ILE A 1 82 ? -5.232 2.137 14.886 1.00 93.25 82 ILE A CA 1
ATOM 628 C C . ILE A 1 82 ? -5.516 0.686 14.476 1.00 93.25 82 ILE A C 1
ATOM 630 O O . ILE A 1 82 ? -5.925 -0.127 15.306 1.00 93.25 82 ILE A O 1
ATOM 634 N N . PHE A 1 83 ? -5.304 0.362 13.202 1.00 97.19 83 PHE A N 1
ATOM 635 C CA . PHE A 1 83 ? -5.392 -1.011 12.705 1.00 97.19 83 PHE A CA 1
ATOM 636 C C . PHE A 1 83 ? -4.387 -1.931 13.413 1.00 97.19 83 PHE A C 1
ATOM 638 O O . PHE A 1 83 ? -3.310 -1.485 13.822 1.00 97.19 83 PHE A O 1
ATOM 645 N N . SER A 1 84 ? -4.714 -3.217 13.543 1.00 97.94 84 SER A N 1
ATOM 646 C CA . SER A 1 84 ? -3.718 -4.243 13.880 1.00 97.94 84 SER A CA 1
ATOM 647 C C . SER A 1 84 ? -2.834 -4.523 12.663 1.00 97.94 84 SER A C 1
ATOM 649 O O . SER A 1 84 ? -3.273 -4.317 11.531 1.00 97.94 84 SER A O 1
ATOM 651 N N . ALA A 1 85 ? -1.594 -4.965 12.876 1.00 98.56 85 ALA A N 1
ATOM 652 C CA . ALA A 1 85 ? -0.673 -5.227 11.777 1.00 98.56 85 ALA A CA 1
ATOM 653 C C . ALA A 1 85 ? 0.162 -6.498 11.977 1.00 98.56 85 ALA A C 1
ATOM 655 O O . ALA A 1 85 ? 0.556 -6.790 13.105 1.00 98.56 85 ALA A O 1
ATOM 656 N N . GLN A 1 86 ? 0.448 -7.197 10.876 1.00 98.75 86 GLN A N 1
ATOM 657 C CA . GLN A 1 86 ? 1.418 -8.292 10.777 1.00 98.75 86 GLN A CA 1
ATOM 658 C C . GLN A 1 86 ? 2.550 -7.871 9.825 1.00 98.75 86 GLN A C 1
ATOM 660 O O . GLN A 1 86 ? 2.307 -7.179 8.835 1.00 98.75 86 GLN A O 1
ATOM 665 N N . PHE A 1 87 ? 3.786 -8.281 10.114 1.00 98.81 87 PHE A N 1
ATOM 666 C CA . PHE A 1 87 ? 4.975 -7.922 9.338 1.00 98.81 87 PHE A CA 1
ATOM 667 C C . PHE A 1 87 ? 5.708 -9.189 8.905 1.00 98.81 87 PHE A C 1
ATOM 669 O O . PHE A 1 87 ? 6.154 -9.961 9.749 1.00 98.81 87 PHE A O 1
ATOM 676 N N . ILE A 1 88 ? 5.827 -9.403 7.596 1.00 98.81 88 ILE A N 1
ATOM 677 C CA . ILE A 1 88 ? 6.350 -10.642 7.019 1.00 98.81 88 ILE A CA 1
ATOM 678 C C . ILE A 1 88 ? 7.557 -10.320 6.142 1.00 98.81 88 ILE A C 1
ATOM 680 O O . ILE A 1 88 ? 7.474 -9.530 5.204 1.00 98.81 88 ILE A O 1
ATOM 684 N N . THR A 1 89 ? 8.683 -10.973 6.426 1.00 98.81 89 THR A N 1
ATOM 685 C CA . THR A 1 89 ? 9.822 -11.002 5.501 1.00 98.81 89 THR A CA 1
ATOM 686 C C . THR A 1 89 ? 9.672 -12.213 4.589 1.00 98.81 89 THR A C 1
ATOM 688 O O . THR A 1 89 ? 9.710 -13.348 5.070 1.00 98.81 89 THR A O 1
ATOM 691 N N . ALA A 1 90 ? 9.458 -11.979 3.295 1.00 98.06 90 ALA A N 1
ATOM 692 C CA . ALA A 1 90 ? 9.286 -13.040 2.306 1.00 98.06 90 ALA A CA 1
ATOM 693 C C . ALA A 1 90 ? 9.605 -12.559 0.887 1.00 98.06 90 ALA A C 1
ATOM 695 O O . ALA A 1 90 ? 9.203 -11.466 0.476 1.00 98.06 90 ALA A O 1
ATOM 696 N N . ASP A 1 91 ? 10.249 -13.417 0.100 1.00 97.81 91 ASP A N 1
ATOM 697 C CA . ASP A 1 91 ? 10.296 -13.273 -1.350 1.00 97.81 91 ASP A CA 1
ATOM 698 C C . ASP A 1 91 ? 8.942 -13.699 -1.934 1.00 97.81 91 ASP A C 1
ATOM 700 O O . ASP A 1 91 ? 8.715 -14.861 -2.271 1.00 97.81 91 ASP A O 1
ATOM 704 N N . CYS A 1 92 ? 8.027 -12.736 -2.071 1.00 96.44 92 CYS A N 1
ATOM 705 C CA . CYS A 1 92 ? 6.672 -12.965 -2.583 1.00 96.44 92 CYS A CA 1
ATOM 706 C C . CYS A 1 92 ? 6.633 -13.413 -4.061 1.00 96.44 92 CYS A C 1
ATOM 708 O O . CYS A 1 92 ? 5.547 -13.649 -4.583 1.00 96.44 92 CYS A O 1
ATOM 710 N N . THR A 1 93 ? 7.783 -13.522 -4.740 1.00 96.25 93 THR A N 1
ATOM 711 C CA . THR A 1 93 ? 7.899 -14.111 -6.087 1.00 96.25 93 THR A CA 1
ATOM 712 C C . THR A 1 93 ? 8.274 -15.595 -6.065 1.00 96.25 93 THR A C 1
ATOM 714 O O . THR A 1 93 ? 8.248 -16.250 -7.102 1.00 96.25 93 THR A O 1
ATOM 717 N N . LYS A 1 94 ? 8.651 -16.147 -4.905 1.00 96.69 94 LYS A N 1
ATOM 718 C CA . LYS A 1 94 ? 9.096 -17.547 -4.766 1.00 96.69 94 LYS A CA 1
ATOM 719 C C . LYS A 1 94 ? 8.394 -18.300 -3.647 1.00 96.69 94 LYS A C 1
ATOM 721 O O . LYS A 1 94 ? 8.312 -19.523 -3.693 1.00 96.69 94 LYS A O 1
ATOM 726 N N . GLU A 1 95 ? 7.932 -17.584 -2.634 1.00 98.25 95 GLU A N 1
ATOM 727 C CA . GLU A 1 95 ? 7.314 -18.146 -1.443 1.00 98.25 95 GLU A CA 1
ATOM 728 C C . GLU A 1 95 ? 5.799 -17.934 -1.481 1.00 98.25 95 GLU A C 1
ATOM 730 O O . GLU A 1 95 ? 5.324 -16.880 -1.904 1.00 98.25 95 GLU A O 1
ATOM 735 N N . VAL A 1 96 ? 5.040 -18.918 -0.995 1.00 98.25 96 VAL A N 1
ATOM 736 C CA . VAL A 1 96 ? 3.591 -18.795 -0.803 1.00 98.25 96 VAL A CA 1
ATOM 737 C C . VAL A 1 96 ? 3.350 -17.966 0.458 1.00 98.25 96 VAL A C 1
ATOM 739 O O . VAL A 1 96 ? 3.682 -18.380 1.568 1.00 98.25 96 VAL A O 1
ATOM 742 N N . LEU A 1 97 ? 2.806 -16.762 0.294 1.00 98.12 97 LEU A N 1
ATOM 743 C CA . LEU A 1 97 ? 2.625 -15.811 1.389 1.00 98.12 97 LEU A CA 1
ATOM 744 C C . LEU A 1 97 ? 1.551 -16.278 2.378 1.00 98.12 97 LEU A C 1
ATOM 746 O O . LEU A 1 97 ? 1.665 -16.001 3.571 1.00 98.12 97 LEU A O 1
ATOM 750 N N . SER A 1 98 ? 0.533 -17.004 1.905 1.00 97.81 98 SER A N 1
ATOM 751 C CA . SER A 1 98 ? -0.560 -17.485 2.754 1.00 97.81 98 SER A CA 1
ATOM 752 C C . SER A 1 98 ? -0.119 -18.501 3.814 1.00 97.81 98 SER A C 1
ATOM 754 O O . SER A 1 98 ? -0.737 -18.553 4.874 1.00 97.81 98 SER A O 1
ATOM 756 N N . ASP A 1 99 ? 0.997 -19.205 3.603 1.00 98.06 99 ASP A N 1
ATOM 757 C CA . ASP A 1 99 ? 1.602 -20.109 4.594 1.00 98.06 99 ASP A CA 1
ATOM 758 C C . ASP A 1 99 ? 2.282 -19.359 5.757 1.00 98.06 99 ASP A C 1
ATOM 760 O O . ASP A 1 99 ? 2.646 -19.961 6.766 1.00 98.06 99 ASP A O 1
ATOM 764 N N . LYS A 1 100 ? 2.484 -18.043 5.615 1.00 98.44 100 LYS A N 1
ATOM 765 C CA . LYS A 1 100 ? 3.165 -17.178 6.594 1.00 98.44 100 LYS A CA 1
ATOM 766 C C . LYS A 1 100 ? 2.205 -16.254 7.349 1.00 98.44 100 LYS A C 1
ATOM 768 O O . LYS A 1 100 ? 2.657 -15.447 8.161 1.00 98.44 100 LYS A O 1
ATOM 773 N N . LEU A 1 101 ? 0.905 -16.314 7.067 1.00 98.38 101 LEU A N 1
ATOM 774 C CA . LEU A 1 101 ? -0.098 -15.519 7.776 1.00 98.38 101 LEU A CA 1
ATOM 775 C C . LEU A 1 101 ? -0.308 -16.075 9.188 1.00 98.38 101 LEU A C 1
ATOM 777 O O . LEU A 1 101 ? -0.351 -17.289 9.374 1.00 98.38 101 LEU A O 1
ATOM 781 N N . ASP A 1 102 ? -0.470 -15.187 10.173 1.00 98.06 102 ASP A N 1
ATOM 782 C CA . ASP A 1 102 ? -0.768 -15.604 11.553 1.00 98.06 102 ASP A CA 1
ATOM 783 C C . ASP A 1 102 ? -2.140 -16.300 11.628 1.00 98.06 102 ASP A C 1
ATOM 785 O O . ASP A 1 102 ? -2.335 -17.232 12.407 1.00 98.06 102 ASP A O 1
ATOM 789 N N . ASP A 1 103 ? -3.082 -15.846 10.795 1.00 97.69 103 ASP A N 1
ATOM 790 C CA . ASP A 1 103 ? -4.403 -16.439 10.596 1.00 97.69 103 ASP A CA 1
ATOM 791 C C . ASP A 1 103 ? -4.484 -17.089 9.195 1.00 97.69 103 ASP A C 1
ATOM 793 O O . ASP A 1 103 ? -4.551 -16.373 8.188 1.00 97.69 103 ASP A O 1
ATOM 797 N N . PRO A 1 104 ? -4.513 -18.435 9.103 1.00 95.81 104 PRO A N 1
ATOM 798 C CA . PRO A 1 104 ? -4.615 -19.165 7.835 1.00 95.81 104 PRO A CA 1
ATOM 799 C C . PRO A 1 104 ? -5.910 -18.90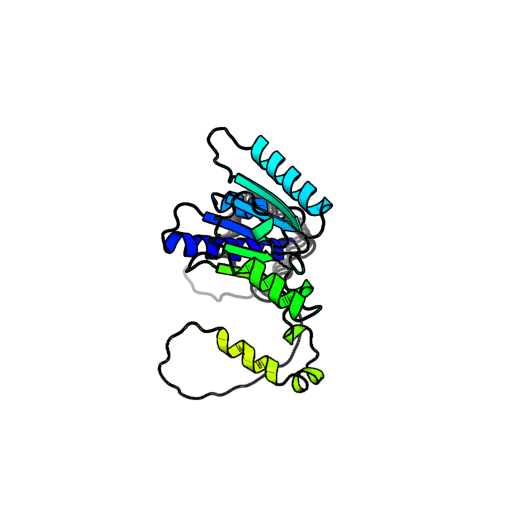9 7.047 1.00 95.81 104 PRO A C 1
ATOM 801 O O . PRO A 1 104 ? -5.977 -19.208 5.846 1.00 95.81 104 PRO A O 1
ATOM 804 N N . GLU A 1 105 ? -6.954 -18.390 7.698 1.00 97.38 105 GLU A N 1
ATOM 805 C CA . GLU A 1 105 ? -8.248 -18.077 7.085 1.00 97.38 105 GLU A CA 1
ATOM 806 C C . GLU A 1 105 ? -8.365 -16.610 6.654 1.00 97.38 105 GLU A C 1
ATOM 808 O O . GLU A 1 105 ? -9.333 -16.251 5.972 1.00 97.38 105 GLU A O 1
ATOM 813 N N . LEU A 1 106 ? -7.370 -15.772 6.972 1.00 98.31 106 LEU A N 1
ATOM 814 C CA . LEU A 1 106 ? -7.377 -14.351 6.647 1.00 98.31 106 LEU A CA 1
ATOM 815 C C . LEU A 1 106 ? -7.575 -14.117 5.140 1.00 98.31 106 LEU A C 1
ATOM 817 O O . LEU A 1 106 ? -6.946 -14.740 4.276 1.00 98.31 106 LEU A O 1
ATOM 821 N N . ARG A 1 107 ? -8.468 -13.172 4.831 1.00 98.62 107 ARG A N 1
ATOM 822 C CA . ARG A 1 107 ? -8.745 -12.681 3.477 1.00 98.62 107 ARG A CA 1
ATOM 823 C C . ARG A 1 107 ? -8.718 -11.162 3.438 1.00 98.62 107 ARG A C 1
ATOM 825 O O . ARG A 1 107 ? -9.104 -10.497 4.401 1.00 98.62 107 ARG A O 1
ATOM 832 N N . PHE A 1 108 ? -8.342 -10.621 2.289 1.00 98.81 108 PHE A N 1
ATOM 833 C CA . PHE A 1 108 ? -8.126 -9.195 2.088 1.00 98.81 108 PHE A CA 1
ATOM 834 C C . PHE A 1 108 ? -9.236 -8.572 1.248 1.00 98.81 108 PHE A C 1
ATOM 836 O O . PHE A 1 108 ? -9.709 -9.154 0.275 1.00 98.81 108 PHE A O 1
ATOM 843 N N . ASP A 1 109 ? -9.641 -7.364 1.620 1.00 98.81 109 ASP A N 1
ATOM 844 C CA . ASP A 1 109 ? -10.489 -6.521 0.779 1.00 98.81 109 ASP A CA 1
ATOM 845 C C . ASP A 1 109 ? -9.642 -5.819 -0.296 1.00 98.81 109 ASP A C 1
ATOM 847 O O . ASP A 1 109 ? -10.119 -5.555 -1.397 1.00 98.81 109 ASP A O 1
ATOM 851 N N . ILE A 1 110 ? -8.375 -5.526 0.022 1.00 98.88 110 ILE A N 1
ATOM 852 C CA . ILE A 1 110 ? -7.434 -4.840 -0.868 1.00 98.88 110 ILE A CA 1
ATOM 853 C C . ILE A 1 110 ? -6.063 -5.511 -0.772 1.00 98.88 110 ILE A C 1
ATOM 855 O O . ILE A 1 110 ? -5.536 -5.689 0.324 1.00 98.88 110 ILE A O 1
ATOM 859 N N . CYS A 1 111 ? -5.448 -5.800 -1.914 1.00 98.88 111 CYS A N 1
ATOM 860 C CA . CYS A 1 111 ? -4.010 -6.003 -2.037 1.00 98.88 111 CYS A CA 1
ATOM 861 C C . CYS A 1 111 ? -3.411 -4.809 -2.786 1.00 98.88 111 CYS A C 1
ATOM 863 O O . CYS A 1 111 ? -3.813 -4.506 -3.907 1.00 98.88 111 CYS A O 1
ATOM 865 N N . SER A 1 112 ? -2.449 -4.126 -2.174 1.00 98.81 112 SER A N 1
ATOM 866 C CA . SER A 1 112 ? -1.747 -2.974 -2.731 1.00 98.81 112 SER A CA 1
ATOM 867 C C . SER A 1 112 ? -0.295 -3.332 -3.035 1.00 98.81 112 SER A C 1
ATOM 869 O O . SER A 1 112 ? 0.419 -3.776 -2.148 1.00 98.81 112 SER A O 1
ATOM 871 N N . CYS A 1 113 ? 0.152 -3.105 -4.271 1.00 97.56 113 CYS A N 1
ATOM 872 C CA . CYS A 1 113 ? 1.501 -3.411 -4.757 1.00 97.56 113 CYS A CA 1
ATOM 873 C C . CYS A 1 113 ? 2.109 -2.180 -5.449 1.00 97.56 113 CYS A C 1
ATOM 875 O O . CYS A 1 113 ? 1.953 -1.952 -6.652 1.00 97.56 113 CYS A O 1
ATOM 877 N N . GLN A 1 114 ? 2.749 -1.308 -4.669 1.00 96.88 114 GLN A N 1
ATOM 878 C CA . GLN A 1 114 ? 3.130 0.037 -5.115 1.00 96.88 114 GLN A CA 1
ATOM 879 C C . GLN A 1 114 ? 4.600 0.113 -5.528 1.00 96.88 114 GLN A C 1
ATOM 881 O O . GLN A 1 114 ? 5.477 0.094 -4.671 1.00 96.88 114 GLN A O 1
ATOM 886 N N . PHE A 1 115 ? 4.868 0.296 -6.825 1.00 93.06 115 PHE A N 1
ATOM 887 C CA . PHE A 1 115 ? 6.212 0.305 -7.421 1.00 93.06 115 PHE A CA 1
ATOM 888 C C . PHE A 1 115 ? 6.994 -1.003 -7.211 1.00 93.06 115 PHE A C 1
ATOM 890 O O . PHE A 1 115 ? 8.208 -0.963 -7.040 1.00 93.06 115 PHE A O 1
ATOM 897 N N . VAL A 1 116 ? 6.307 -2.151 -7.218 1.00 90.44 116 VAL A N 1
ATOM 898 C CA . VAL A 1 116 ? 6.911 -3.459 -6.887 1.00 90.44 116 VAL A CA 1
ATOM 899 C C . VAL A 1 116 ? 6.689 -4.508 -7.979 1.00 90.44 116 VAL A C 1
ATOM 901 O O . VAL A 1 116 ? 7.589 -5.292 -8.261 1.00 90.44 116 VAL A O 1
ATOM 904 N N . TYR A 1 117 ? 5.522 -4.517 -8.629 1.00 90.44 117 TYR A N 1
ATOM 905 C CA . TYR A 1 117 ? 5.092 -5.648 -9.460 1.00 90.44 117 TYR A CA 1
ATOM 906 C C . TYR A 1 117 ? 6.063 -6.012 -10.598 1.00 90.44 117 TYR A C 1
ATOM 908 O O . TYR A 1 117 ? 6.325 -7.189 -10.832 1.00 90.44 117 TYR A O 1
ATOM 916 N N . HIS A 1 118 ? 6.673 -5.017 -11.248 1.00 93.75 118 HIS A N 1
ATOM 917 C CA . HIS A 1 118 ? 7.654 -5.216 -12.322 1.00 93.75 118 HIS A CA 1
ATOM 918 C C . HIS A 1 118 ? 8.892 -6.027 -11.906 1.00 93.75 118 HIS A C 1
ATOM 920 O O . HIS A 1 118 ? 9.507 -6.649 -12.766 1.00 93.75 118 HIS A O 1
ATOM 926 N N . TYR A 1 119 ? 9.251 -6.086 -10.616 1.00 87.38 119 TYR A N 1
ATOM 927 C CA . TYR A 1 119 ? 10.362 -6.932 -10.157 1.00 87.38 119 TYR A CA 1
ATOM 928 C C . TYR A 1 119 ? 10.073 -8.432 -10.296 1.00 87.38 119 TYR A C 1
ATOM 930 O O . TYR A 1 119 ? 11.005 -9.230 -10.330 1.00 87.38 119 TYR A O 1
ATOM 938 N N . SER A 1 120 ? 8.799 -8.828 -10.392 1.00 91.12 120 SER A N 1
ATOM 939 C CA . SER A 1 120 ? 8.418 -10.234 -10.567 1.00 91.12 120 SER A CA 1
ATOM 940 C C . SER A 1 120 ? 8.620 -10.755 -11.991 1.00 91.12 120 SER A C 1
ATOM 942 O O . SER A 1 120 ? 8.773 -11.957 -12.175 1.00 91.12 120 SER A O 1
ATOM 944 N N . PHE A 1 121 ? 8.718 -9.870 -12.989 1.00 91.69 121 PHE A N 1
ATOM 945 C CA . PHE A 1 121 ? 8.834 -10.229 -14.410 1.00 91.69 121 PHE A CA 1
ATOM 946 C C . PHE A 1 121 ? 10.238 -10.708 -14.819 1.00 91.69 121 PHE A C 1
ATOM 948 O O . PHE A 1 121 ? 10.569 -10.746 -15.999 1.00 91.69 121 PHE A O 1
ATOM 955 N N . GLU A 1 122 ? 11.072 -11.106 -13.855 1.00 89.81 122 GLU A N 1
ATOM 956 C CA . GLU A 1 122 ? 12.318 -11.825 -14.134 1.00 89.81 122 GLU A CA 1
ATOM 957 C C . GLU A 1 122 ? 12.039 -13.203 -14.763 1.00 89.81 122 GLU A C 1
ATOM 959 O O . GLU A 1 122 ? 12.812 -13.670 -15.596 1.00 89.81 122 GLU A O 1
ATOM 964 N N . SER A 1 123 ? 10.927 -13.849 -14.390 1.00 91.12 123 SER A N 1
ATOM 965 C CA . SER A 1 123 ? 10.422 -15.050 -15.061 1.00 91.12 123 SER A CA 1
ATOM 966 C C . SER A 1 123 ? 8.904 -15.166 -14.924 1.00 91.12 123 SER A C 1
ATOM 968 O O . SER A 1 123 ? 8.310 -14.615 -13.998 1.00 91.12 123 SER A O 1
ATOM 970 N N . GLU A 1 124 ? 8.270 -15.928 -15.816 1.00 94.50 124 GLU A N 1
ATOM 971 C CA . GLU A 1 124 ? 6.829 -16.208 -15.760 1.00 94.50 124 GLU A CA 1
ATOM 972 C C . GLU A 1 124 ? 6.418 -16.811 -14.409 1.00 94.50 124 GLU A C 1
ATOM 974 O O . GLU A 1 124 ? 5.449 -16.368 -13.803 1.00 94.50 124 GLU A O 1
ATOM 979 N N . GLN A 1 125 ? 7.206 -17.755 -13.880 1.00 94.75 125 GLN A N 1
ATOM 980 C CA . GLN A 1 125 ? 6.915 -18.403 -12.596 1.00 94.75 125 GLN A CA 1
ATOM 981 C C . GLN A 1 125 ? 6.923 -17.405 -11.430 1.00 94.75 125 GLN A C 1
ATOM 983 O O . GLN A 1 125 ? 6.131 -17.530 -10.500 1.00 94.75 125 GLN A O 1
ATOM 988 N N . LYS A 1 126 ? 7.817 -16.410 -11.472 1.00 93.88 126 LYS A N 1
ATOM 989 C CA . LYS A 1 126 ? 7.909 -15.362 -10.450 1.00 93.88 126 LYS A CA 1
ATOM 990 C C . LYS A 1 126 ? 6.742 -14.382 -10.533 1.00 93.88 126 LYS A C 1
ATOM 992 O O . LYS A 1 126 ? 6.210 -13.991 -9.491 1.00 93.88 126 LYS A O 1
ATOM 997 N N . ALA A 1 127 ? 6.341 -14.011 -11.748 1.00 93.25 127 ALA A N 1
ATOM 998 C CA . ALA A 1 127 ? 5.171 -13.175 -11.991 1.00 93.25 127 ALA A CA 1
ATOM 999 C C . ALA A 1 127 ? 3.881 -13.874 -11.535 1.00 93.25 127 ALA A C 1
ATOM 1001 O O . ALA A 1 127 ? 3.106 -13.281 -10.785 1.00 93.25 127 ALA A O 1
ATOM 1002 N N . ASP A 1 128 ? 3.701 -15.149 -11.896 1.00 95.19 128 ASP A N 1
ATOM 1003 C CA . ASP A 1 128 ? 2.554 -15.961 -11.480 1.00 95.19 128 ASP A CA 1
ATOM 1004 C C . ASP A 1 128 ? 2.491 -16.113 -9.955 1.00 95.19 128 ASP A C 1
ATOM 1006 O O . ASP A 1 128 ? 1.452 -15.861 -9.350 1.00 95.19 128 ASP A O 1
ATOM 1010 N N . MET A 1 129 ? 3.617 -16.407 -9.297 1.00 98.00 129 MET A N 1
ATOM 1011 C CA . MET A 1 129 ? 3.668 -16.498 -7.835 1.00 98.00 129 MET A CA 1
ATOM 1012 C C . MET A 1 129 ? 3.319 -15.167 -7.150 1.00 98.00 129 MET A C 1
ATOM 1014 O O . MET A 1 129 ? 2.553 -15.153 -6.184 1.00 98.00 129 MET A O 1
ATOM 1018 N N . MET A 1 130 ? 3.836 -14.033 -7.642 1.00 97.19 130 MET A N 1
ATOM 1019 C CA . MET A 1 130 ? 3.505 -12.726 -7.063 1.00 97.19 130 MET A CA 1
ATOM 1020 C C . MET A 1 130 ? 2.033 -12.363 -7.287 1.00 97.19 130 MET A C 1
ATOM 1022 O O . MET A 1 130 ? 1.391 -11.855 -6.366 1.00 97.19 130 MET A O 1
ATOM 1026 N N . LEU A 1 131 ? 1.480 -12.653 -8.469 1.00 98.12 131 LEU A N 1
ATOM 1027 C CA . LEU A 1 131 ? 0.065 -12.435 -8.766 1.00 98.12 131 LEU A CA 1
ATOM 1028 C C . LEU A 1 131 ? -0.832 -13.344 -7.917 1.00 98.12 131 LEU A C 1
ATOM 1030 O O . LEU A 1 131 ? -1.817 -12.881 -7.343 1.00 98.12 131 LEU A O 1
ATOM 1034 N N . ARG A 1 132 ? -0.457 -14.617 -7.760 1.00 98.06 132 ARG A N 1
ATOM 1035 C CA . ARG A 1 132 ? -1.127 -15.561 -6.865 1.00 98.06 132 ARG A CA 1
ATOM 1036 C C . ARG A 1 132 ? -1.163 -15.020 -5.440 1.00 98.06 132 ARG A C 1
ATOM 1038 O O . ARG A 1 132 ? -2.244 -14.925 -4.868 1.00 98.06 132 ARG A O 1
ATOM 1045 N N . ASN A 1 133 ? -0.022 -14.607 -4.892 1.00 98.56 133 ASN A N 1
ATOM 1046 C CA . ASN A 1 133 ? 0.051 -14.018 -3.553 1.00 98.56 133 ASN A CA 1
ATOM 1047 C C . ASN A 1 133 ? -0.796 -12.742 -3.418 1.00 98.56 133 ASN A C 1
ATOM 1049 O O . ASN A 1 133 ? -1.391 -12.511 -2.366 1.00 98.56 133 ASN A O 1
ATOM 1053 N N . ALA A 1 134 ? -0.882 -11.929 -4.473 1.00 98.31 134 ALA A N 1
ATOM 1054 C CA . ALA A 1 134 ? -1.696 -10.719 -4.480 1.00 98.31 134 ALA A CA 1
ATOM 1055 C C . ALA A 1 134 ? -3.210 -10.999 -4.531 1.00 98.31 134 ALA A C 1
ATOM 1057 O O . ALA A 1 134 ? -3.996 -10.227 -3.978 1.00 98.31 134 ALA A O 1
ATOM 1058 N N . CYS A 1 135 ? -3.632 -12.082 -5.192 1.00 98.31 135 CYS A N 1
ATOM 1059 C CA . CYS A 1 135 ? -5.034 -12.291 -5.559 1.00 98.31 135 CYS A CA 1
ATOM 1060 C C . CYS A 1 135 ? -5.722 -13.481 -4.872 1.00 98.31 135 CYS A C 1
ATOM 1062 O O . CYS A 1 135 ? -6.927 -13.409 -4.641 1.00 98.31 135 CYS A O 1
ATOM 1064 N N . GLU A 1 136 ? -5.018 -14.560 -4.507 1.00 97.50 136 GLU A N 1
ATOM 1065 C CA . GLU A 1 136 ? -5.656 -15.811 -4.045 1.00 97.50 136 GLU A CA 1
ATOM 1066 C C . GLU A 1 136 ? -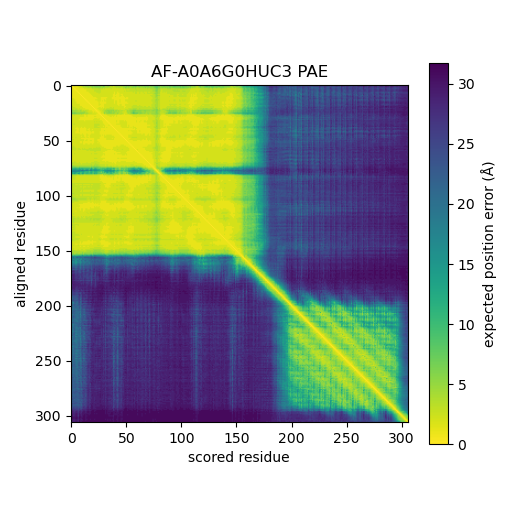6.462 -15.640 -2.742 1.00 97.50 136 GLU A C 1
ATOM 1068 O O . GLU A 1 136 ? -7.440 -16.353 -2.495 1.00 97.50 136 GLU A O 1
ATOM 1073 N N . ARG A 1 137 ? -6.057 -14.678 -1.900 1.00 98.25 137 ARG A N 1
ATOM 1074 C CA . ARG A 1 137 ? -6.722 -14.331 -0.635 1.00 98.25 137 ARG A CA 1
ATOM 1075 C C . ARG A 1 137 ? -7.578 -13.070 -0.722 1.00 98.25 137 ARG A C 1
ATOM 1077 O O . ARG A 1 137 ? -8.080 -12.629 0.311 1.00 98.25 137 ARG A O 1
ATOM 1084 N N . LEU A 1 138 ? -7.806 -12.508 -1.910 1.00 98.56 138 LEU A N 1
ATOM 1085 C CA . LEU A 1 138 ? -8.811 -11.457 -2.059 1.00 98.56 138 LEU A CA 1
ATOM 1086 C C . LEU A 1 138 ? -10.210 -12.028 -1.804 1.00 98.56 138 LEU A C 1
ATOM 1088 O O . LEU A 1 138 ? -10.549 -13.145 -2.206 1.00 98.56 138 LEU A O 1
ATOM 1092 N N . LYS A 1 139 ? -11.037 -11.259 -1.102 1.00 98.12 139 LYS A N 1
ATOM 1093 C CA . LYS A 1 139 ? -12.470 -11.541 -0.993 1.00 98.12 139 LYS A CA 1
ATOM 1094 C C . LYS A 1 139 ? -13.130 -11.343 -2.366 1.00 98.12 139 LYS A C 1
ATOM 1096 O O . LYS A 1 139 ? -12.638 -10.540 -3.160 1.00 98.12 139 LYS A O 1
ATOM 1101 N N . PRO A 1 140 ? -14.260 -12.009 -2.655 1.00 96.31 140 PRO A N 1
ATOM 1102 C CA . PRO A 1 140 ? -15.078 -11.656 -3.812 1.00 96.31 140 PRO A CA 1
ATOM 1103 C C . PRO A 1 140 ? -15.412 -10.155 -3.799 1.00 96.31 140 PRO A C 1
ATOM 1105 O O . PRO A 1 140 ? -15.893 -9.645 -2.789 1.00 96.31 140 PRO A O 1
ATOM 1108 N N . GLY A 1 141 ? -15.121 -9.454 -4.898 1.00 94.19 141 GLY A N 1
ATOM 1109 C CA . GLY A 1 141 ? -15.250 -7.991 -4.987 1.00 94.19 141 GLY A CA 1
ATOM 1110 C C . GLY A 1 141 ? -14.084 -7.193 -4.384 1.00 94.19 141 GLY A C 1
ATOM 1111 O O . GLY A 1 141 ? -14.151 -5.968 -4.349 1.00 94.19 141 GLY A O 1
ATOM 1112 N N . GLY A 1 142 ? -13.031 -7.862 -3.909 1.00 96.94 142 GLY A N 1
ATOM 1113 C CA . GLY A 1 142 ? -11.793 -7.230 -3.463 1.00 96.94 142 GLY A CA 1
ATOM 1114 C C . GLY A 1 142 ? -10.929 -6.742 -4.626 1.00 96.94 142 GLY A C 1
ATOM 1115 O O . GLY A 1 142 ? -11.086 -7.172 -5.769 1.00 96.94 142 GLY A O 1
ATOM 1116 N N . PHE A 1 143 ? -9.991 -5.850 -4.318 1.00 98.50 143 PHE A N 1
ATOM 1117 C CA . PHE A 1 143 ? -9.192 -5.150 -5.322 1.00 98.50 143 PHE A CA 1
ATOM 1118 C C . PHE A 1 143 ? -7.714 -5.526 -5.240 1.00 98.50 143 PHE A C 1
ATOM 1120 O O . PHE A 1 143 ? -7.112 -5.465 -4.168 1.00 98.50 143 PHE A O 1
ATOM 1127 N N . PHE A 1 144 ? -7.108 -5.820 -6.389 1.00 98.56 144 PHE A N 1
ATOM 1128 C CA . PHE A 1 144 ? -5.659 -5.759 -6.561 1.00 98.56 144 PHE A CA 1
ATOM 1129 C C . PHE A 1 144 ? -5.297 -4.428 -7.222 1.00 98.56 144 PHE A C 1
ATOM 1131 O O . PHE A 1 144 ? -5.741 -4.143 -8.331 1.00 98.56 144 PHE A O 1
ATOM 1138 N N . ILE A 1 145 ? -4.526 -3.597 -6.523 1.00 98.25 145 ILE A N 1
ATOM 1139 C CA . ILE A 1 145 ? -4.150 -2.252 -6.969 1.00 98.25 145 ILE A CA 1
ATOM 1140 C C . ILE A 1 145 ? -2.640 -2.097 -6.920 1.00 98.25 145 ILE A C 1
ATOM 1142 O O . ILE A 1 145 ? -1.965 -2.667 -6.064 1.00 98.25 145 ILE A O 1
ATOM 1146 N N . GLY A 1 146 ? -2.086 -1.274 -7.799 1.00 94.81 146 GLY A N 1
ATOM 1147 C CA . GLY A 1 146 ? -0.649 -1.076 -7.822 1.00 94.81 146 GLY A CA 1
ATOM 1148 C C . GLY A 1 146 ? -0.209 0.045 -8.735 1.00 94.81 146 GLY A C 1
ATOM 1149 O O . GLY A 1 146 ? -1.003 0.660 -9.439 1.00 94.81 146 GLY A O 1
ATOM 1150 N N . THR A 1 147 ? 1.087 0.309 -8.696 1.00 91.81 147 THR A N 1
ATOM 1151 C CA . THR A 1 147 ? 1.758 1.233 -9.609 1.00 91.81 147 THR A CA 1
ATOM 1152 C C . THR A 1 147 ? 2.977 0.533 -10.183 1.00 91.81 147 THR A C 1
ATOM 1154 O O . THR A 1 147 ? 3.763 -0.068 -9.451 1.00 91.81 147 THR A O 1
ATOM 1157 N N . THR A 1 148 ? 3.135 0.588 -11.500 1.00 90.50 148 THR A N 1
ATOM 1158 C CA . THR A 1 148 ? 4.246 -0.044 -12.212 1.00 90.50 148 THR A CA 1
ATOM 1159 C C . THR A 1 148 ? 4.634 0.823 -13.411 1.00 90.50 148 THR A C 1
ATOM 1161 O O . THR A 1 148 ? 3.781 1.576 -13.885 1.00 90.50 148 THR A O 1
ATOM 1164 N N . PRO A 1 149 ? 5.898 0.797 -13.873 1.00 86.94 149 PRO A N 1
ATOM 1165 C CA . PRO A 1 149 ? 6.272 1.461 -15.112 1.00 86.94 149 PRO A CA 1
ATOM 1166 C C . PRO A 1 149 ? 5.414 0.979 -16.279 1.00 86.94 149 PRO A C 1
ATOM 1168 O O . PRO A 1 149 ? 5.120 -0.212 -16.383 1.00 86.94 149 PRO A O 1
ATOM 1171 N N . ASP A 1 150 ? 5.048 1.912 -17.148 1.00 84.00 150 ASP A N 1
ATOM 1172 C CA . ASP A 1 150 ? 4.372 1.597 -18.398 1.00 84.00 150 ASP A CA 1
ATOM 1173 C C . ASP A 1 150 ? 5.403 1.085 -19.412 1.00 84.00 150 ASP A C 1
ATOM 1175 O O . ASP A 1 150 ? 6.346 1.794 -19.766 1.00 84.00 150 ASP A O 1
ATOM 1179 N N . ALA A 1 151 ? 5.244 -0.163 -19.853 1.00 81.88 151 ALA A N 1
ATOM 1180 C CA . ALA A 1 151 ? 6.157 -0.785 -20.803 1.00 81.88 151 ALA A CA 1
ATOM 1181 C C . ALA A 1 151 ? 6.152 -0.071 -22.162 1.00 81.88 151 ALA A C 1
ATOM 1183 O O . ALA A 1 151 ? 7.203 0.010 -22.799 1.00 81.88 151 ALA A O 1
ATOM 1184 N N . PHE A 1 152 ? 5.019 0.495 -22.588 1.00 76.12 152 PHE A N 1
ATOM 1185 C CA . PHE A 1 152 ? 4.942 1.212 -23.857 1.00 76.12 152 PHE A CA 1
ATOM 1186 C C . PHE A 1 152 ? 5.810 2.466 -23.819 1.00 76.12 152 PHE A C 1
ATOM 1188 O O . PHE A 1 152 ? 6.579 2.701 -24.747 1.00 76.12 152 PHE A O 1
ATOM 1195 N N . GLU A 1 153 ? 5.782 3.217 -22.721 1.00 80.44 153 GLU A N 1
ATOM 1196 C CA . GLU A 1 153 ? 6.626 4.404 -22.534 1.00 80.44 153 GLU A CA 1
ATOM 1197 C C . GLU A 1 153 ? 8.120 4.068 -22.392 1.00 80.44 153 GLU A C 1
ATOM 1199 O O . GLU A 1 153 ? 8.979 4.906 -22.669 1.00 80.44 153 GLU A O 1
ATOM 1204 N N . LEU A 1 154 ? 8.454 2.840 -21.982 1.00 74.69 154 LEU A N 1
ATOM 1205 C CA . LEU A 1 154 ? 9.840 2.384 -21.854 1.00 74.69 154 LEU A CA 1
ATOM 1206 C C . LEU A 1 154 ? 10.434 1.864 -23.168 1.00 74.69 154 LEU A C 1
ATOM 1208 O O . LEU A 1 154 ? 11.637 2.020 -23.389 1.00 74.69 154 LEU A O 1
ATOM 1212 N N . VAL A 1 155 ? 9.630 1.226 -24.023 1.00 74.94 155 VAL A N 1
ATOM 1213 C CA . VAL A 1 155 ? 10.097 0.659 -25.294 1.00 74.94 155 VAL A CA 1
ATOM 1214 C C . VAL A 1 155 ? 10.116 1.755 -26.369 1.00 74.94 155 VAL A C 1
ATOM 1216 O O . VAL A 1 155 ? 9.056 2.298 -26.701 1.00 74.94 155 VAL A O 1
ATOM 1219 N N . PRO A 1 156 ? 11.290 2.074 -26.960 1.00 69.56 156 PRO A N 1
ATOM 1220 C CA . PRO A 1 156 ? 11.380 3.036 -28.052 1.00 69.56 156 PRO A CA 1
ATOM 1221 C C . PRO A 1 156 ? 10.444 2.656 -29.196 1.00 69.56 156 PRO A C 1
ATOM 1223 O O . PRO A 1 156 ? 10.334 1.480 -29.540 1.00 69.56 156 PRO A O 1
ATOM 1226 N N . SER A 1 157 ? 9.824 3.650 -29.828 1.00 66.25 157 SER A N 1
ATOM 1227 C CA . SER A 1 157 ? 8.758 3.451 -30.817 1.00 66.25 157 SER A CA 1
ATOM 1228 C C . SER A 1 157 ? 9.123 2.458 -31.931 1.00 66.25 157 SER A C 1
ATOM 1230 O O . SER A 1 157 ? 8.273 1.689 -32.353 1.00 66.25 157 SER A O 1
ATOM 1232 N N . GLY A 1 158 ? 10.396 2.401 -32.346 1.00 64.25 158 GLY A N 1
ATOM 1233 C CA . GLY A 1 158 ? 10.884 1.479 -33.383 1.00 64.25 158 GLY A CA 1
ATOM 1234 C C . GLY A 1 158 ? 11.082 0.013 -32.962 1.00 64.25 158 GLY A C 1
ATOM 1235 O O . GLY A 1 158 ? 11.434 -0.808 -33.803 1.00 64.25 158 GLY A O 1
ATOM 1236 N N . LEU A 1 159 ? 10.894 -0.329 -31.683 1.00 63.66 159 LEU A N 1
ATOM 1237 C CA . LEU A 1 159 ? 10.894 -1.712 -31.182 1.00 63.66 159 LEU A CA 1
ATOM 1238 C C . LEU A 1 159 ? 9.493 -2.218 -30.815 1.00 63.66 159 LEU A C 1
ATOM 1240 O O . LEU A 1 159 ? 9.345 -3.408 -30.552 1.00 63.66 159 LEU A O 1
ATOM 1244 N N . ARG A 1 160 ? 8.470 -1.354 -30.808 1.00 62.91 160 ARG A N 1
ATOM 1245 C CA . ARG A 1 160 ? 7.097 -1.740 -30.437 1.00 62.91 160 ARG A CA 1
ATOM 1246 C C . ARG A 1 160 ? 6.499 -2.750 -31.425 1.00 62.91 160 ARG A C 1
ATOM 1248 O O . ARG A 1 160 ? 5.880 -3.714 -30.993 1.00 62.91 160 ARG A O 1
ATOM 1255 N N . ASP A 1 161 ? 6.824 -2.625 -32.712 1.00 64.44 161 ASP A N 1
ATOM 1256 C CA . ASP A 1 161 ? 6.394 -3.550 -33.777 1.00 64.44 161 ASP A CA 1
ATOM 1257 C C . ASP A 1 161 ? 6.942 -4.985 -33.620 1.00 64.44 161 ASP A C 1
ATOM 1259 O O . ASP A 1 161 ? 6.474 -5.911 -34.280 1.00 64.44 161 ASP A O 1
ATOM 1263 N N . GLN A 1 162 ? 7.940 -5.190 -32.750 1.00 64.19 162 GLN A N 1
ATOM 1264 C CA . GLN A 1 162 ? 8.488 -6.517 -32.439 1.00 64.19 162 GLN A CA 1
ATOM 1265 C C . GLN A 1 162 ? 7.681 -7.253 -31.357 1.00 64.19 162 GLN A C 1
ATOM 1267 O O . GLN A 1 162 ? 7.917 -8.438 -31.129 1.00 64.19 162 GLN A O 1
ATOM 1272 N N . PHE A 1 163 ? 6.723 -6.575 -30.715 1.00 63.19 163 PHE A N 1
ATOM 1273 C CA . PHE A 1 163 ? 5.855 -7.123 -29.671 1.00 63.19 163 PHE A CA 1
ATOM 1274 C C . PHE A 1 163 ? 4.369 -6.931 -30.032 1.00 63.19 163 PHE A C 1
ATOM 1276 O O . PHE A 1 163 ? 3.654 -6.217 -29.328 1.00 63.19 163 PHE A O 1
ATOM 1283 N N . PRO A 1 164 ? 3.878 -7.568 -31.114 1.00 54.91 164 PRO A N 1
ATOM 1284 C CA . PRO A 1 164 ? 2.515 -7.367 -31.619 1.00 54.91 164 PRO A CA 1
ATOM 1285 C C . PRO A 1 164 ? 1.411 -7.794 -30.633 1.00 54.91 164 PRO A C 1
ATOM 1287 O O . PRO A 1 164 ? 0.289 -7.308 -30.725 1.00 54.91 164 PRO A O 1
ATOM 1290 N N . ASP A 1 165 ? 1.725 -8.659 -29.661 1.00 55.12 165 ASP A N 1
ATOM 1291 C CA . ASP A 1 165 ? 0.773 -9.124 -28.641 1.00 55.12 165 ASP A CA 1
ATOM 1292 C C . ASP A 1 165 ? 0.599 -8.152 -27.456 1.00 55.12 165 ASP A C 1
ATOM 1294 O O . ASP A 1 165 ? -0.291 -8.349 -26.627 1.00 55.12 165 ASP A O 1
ATOM 1298 N N . ALA A 1 166 ? 1.406 -7.086 -27.351 1.00 50.97 166 ALA A N 1
ATOM 1299 C CA . ALA A 1 166 ? 1.250 -6.090 -26.284 1.00 50.97 166 ALA A CA 1
ATOM 1300 C C . ALA A 1 166 ? -0.107 -5.361 -26.376 1.00 50.97 166 ALA A C 1
ATOM 1302 O O . ALA A 1 166 ? -0.716 -5.036 -25.353 1.00 50.97 166 ALA A O 1
ATOM 1303 N N . ASP A 1 167 ? -0.625 -5.199 -27.596 1.00 47.59 167 ASP A N 1
ATOM 1304 C CA . ASP A 1 167 ? -1.927 -4.588 -27.877 1.00 47.59 167 ASP A CA 1
ATOM 1305 C C . ASP A 1 167 ? -3.114 -5.528 -27.590 1.00 47.59 167 ASP A C 1
ATOM 1307 O O . ASP A 1 167 ? -4.251 -5.075 -27.477 1.00 47.59 167 ASP A O 1
ATOM 1311 N N . ALA A 1 168 ? -2.888 -6.835 -27.410 1.00 46.22 168 ALA A N 1
ATOM 1312 C CA . ALA A 1 168 ? -3.953 -7.776 -27.054 1.00 46.22 168 ALA A CA 1
ATOM 1313 C C . ALA A 1 168 ? -4.360 -7.677 -25.567 1.00 46.22 168 ALA A C 1
ATOM 1315 O O . ALA A 1 168 ? -5.481 -8.034 -25.202 1.00 46.22 168 ALA A O 1
ATOM 1316 N N . ILE A 1 169 ? -3.475 -7.165 -24.701 1.00 43.22 169 ILE A N 1
ATOM 1317 C CA . ILE A 1 169 ? -3.696 -7.069 -23.245 1.00 43.22 169 ILE A CA 1
ATOM 1318 C C . ILE A 1 169 ? -4.476 -5.796 -22.865 1.00 43.22 169 ILE A C 1
ATOM 1320 O O . ILE A 1 169 ? -5.224 -5.791 -21.883 1.00 43.22 169 ILE A O 1
ATOM 1324 N N . THR A 1 170 ? -4.390 -4.725 -23.659 1.00 43.69 170 THR A N 1
ATOM 1325 C CA . THR A 1 170 ? -5.126 -3.466 -23.420 1.00 43.69 170 THR A CA 1
ATOM 1326 C C . THR A 1 170 ? -6.647 -3.624 -23.554 1.00 43.69 170 THR A C 1
ATOM 1328 O O . THR A 1 170 ? -7.396 -2.872 -22.923 1.00 43.69 170 THR A O 1
ATOM 1331 N N . GLY A 1 171 ? -7.121 -4.659 -24.260 1.00 31.97 171 GLY A N 1
ATOM 1332 C CA . GLY A 1 171 ? -8.542 -4.997 -24.418 1.00 31.97 171 GLY A CA 1
ATOM 1333 C C . GLY A 1 171 ? -9.289 -5.409 -23.137 1.00 31.97 171 GLY A C 1
ATOM 1334 O O . GLY A 1 171 ? -10.513 -5.514 -23.162 1.00 31.97 171 GLY A O 1
ATOM 1335 N N . LEU A 1 172 ? -8.599 -5.608 -22.007 1.00 39.09 172 LEU A N 1
ATOM 1336 C CA . LEU A 1 172 ? -9.213 -5.985 -20.721 1.00 39.09 172 LEU A CA 1
ATOM 1337 C C . LEU A 1 172 ? -9.488 -4.801 -19.774 1.00 39.09 172 LEU A C 1
ATOM 1339 O O . LEU A 1 172 ? -10.002 -5.002 -18.676 1.00 39.09 172 LEU A O 1
ATOM 1343 N N . THR A 1 173 ? -9.196 -3.559 -20.178 1.00 33.81 173 THR A N 1
ATOM 1344 C CA . THR A 1 173 ? -9.357 -2.368 -19.314 1.00 33.81 173 THR A CA 1
ATOM 1345 C C . THR A 1 173 ? -10.761 -1.750 -19.295 1.00 33.81 173 THR A C 1
ATOM 1347 O O . THR A 1 173 ? -10.979 -0.749 -18.615 1.00 33.81 173 THR A O 1
ATOM 1350 N N . SER A 1 174 ? -11.754 -2.362 -19.948 1.00 32.38 174 SER A N 1
ATOM 1351 C CA . SER A 1 174 ? -13.151 -1.920 -19.868 1.00 32.38 174 SER A CA 1
ATOM 1352 C C . SER A 1 174 ? -14.042 -3.006 -19.266 1.00 32.38 174 SER A C 1
ATOM 1354 O O . SER A 1 174 ? -14.535 -3.891 -19.963 1.00 32.38 174 SER A O 1
ATOM 1356 N N . LEU A 1 175 ? -14.325 -2.912 -17.963 1.00 39.53 175 LEU A N 1
ATOM 1357 C CA . LEU A 1 175 ? -15.581 -3.439 -17.424 1.00 39.53 175 LEU A CA 1
ATOM 1358 C C . LEU A 1 175 ? -16.714 -2.498 -17.870 1.00 39.53 175 LEU A C 1
ATOM 1360 O O . LEU A 1 175 ? -17.215 -1.678 -17.099 1.00 39.53 175 LEU A O 1
ATOM 1364 N N . HIS A 1 176 ? -17.123 -2.611 -19.133 1.00 33.97 176 HIS A N 1
ATOM 1365 C CA . HIS A 1 176 ? -18.421 -2.123 -19.585 1.00 33.97 176 HIS A CA 1
ATOM 1366 C C . HIS A 1 176 ? -19.057 -3.106 -20.570 1.00 33.97 176 HIS A C 1
ATOM 1368 O O . HIS A 1 176 ? -18.466 -3.517 -21.565 1.00 33.97 176 HIS A O 1
ATOM 1374 N N . ARG A 1 177 ? -20.291 -3.492 -20.236 1.00 30.36 177 ARG A N 1
ATOM 1375 C CA . ARG A 1 177 ? -21.227 -4.279 -21.050 1.00 30.36 177 ARG A CA 1
ATOM 1376 C C . ARG A 1 177 ? -21.400 -3.633 -22.447 1.00 30.36 177 ARG A C 1
ATOM 1378 O O . ARG A 1 177 ? -21.443 -2.405 -22.505 1.00 30.36 177 ARG A O 1
ATOM 1385 N N . PRO A 1 178 ? -21.535 -4.406 -23.546 1.00 30.41 178 PRO A N 1
ATOM 1386 C CA . PRO A 1 178 ? -21.496 -3.854 -24.901 1.00 30.41 178 PRO A CA 1
ATOM 1387 C C . PRO A 1 178 ? -22.851 -3.290 -25.355 1.00 30.41 178 PRO A C 1
ATOM 1389 O O . PRO A 1 178 ? -23.878 -3.890 -25.054 1.00 30.41 178 PRO A O 1
ATOM 1392 N N . GLU A 1 179 ? -22.816 -2.205 -26.137 1.00 28.03 179 GLU A N 1
ATOM 1393 C CA . GLU A 1 179 ? -23.808 -1.762 -27.145 1.00 28.03 179 GLU A CA 1
ATOM 1394 C C . GLU A 1 179 ? -23.051 -0.949 -28.246 1.00 28.03 179 GLU A C 1
ATOM 1396 O O . GLU A 1 179 ? -21.937 -0.487 -27.983 1.00 28.03 179 GLU A O 1
ATOM 1401 N N . PRO A 1 180 ? -23.565 -0.834 -29.493 1.00 28.05 180 PRO A N 1
ATOM 1402 C CA . PRO A 1 180 ? -22.745 -0.911 -30.710 1.00 28.05 180 PRO A CA 1
ATOM 1403 C C . PRO A 1 180 ? -22.220 0.411 -31.315 1.00 28.05 180 PRO A C 1
ATOM 1405 O O . PRO A 1 180 ? -22.830 1.471 -31.233 1.00 28.05 180 PRO A O 1
ATOM 1408 N N . SER A 1 181 ? -21.081 0.234 -32.000 1.00 28.53 181 SER A N 1
ATOM 1409 C CA . SER A 1 181 ? -20.352 1.019 -33.021 1.00 28.53 181 SER A CA 1
ATOM 1410 C C . SER A 1 181 ? -20.987 2.270 -33.651 1.00 28.53 181 SER A C 1
ATOM 1412 O O . SER A 1 181 ? -22.095 2.158 -34.168 1.00 28.53 181 SER A O 1
ATOM 1414 N N . GLN A 1 182 ? -20.186 3.341 -33.834 1.00 24.33 182 GLN A N 1
ATOM 1415 C CA . GLN A 1 182 ? -19.821 3.937 -35.146 1.00 24.33 182 GLN A CA 1
ATOM 1416 C C . GLN A 1 182 ? -18.481 4.725 -35.081 1.00 24.33 182 GLN A C 1
ATOM 1418 O O . GLN A 1 182 ? -18.043 5.149 -34.019 1.00 24.33 182 GLN A O 1
ATOM 1423 N N . SER A 1 183 ? -17.850 4.834 -36.254 1.00 25.81 183 SER A N 1
ATOM 1424 C CA . SER A 1 183 ? -16.475 5.168 -36.690 1.00 25.81 183 SER A CA 1
ATOM 1425 C C . SER A 1 183 ? -15.818 6.536 -36.368 1.00 25.81 183 SER A C 1
ATOM 1427 O O . SER A 1 183 ? -16.478 7.569 -36.332 1.00 25.81 183 SER A O 1
ATOM 1429 N N . GLU A 1 184 ? -14.478 6.460 -36.293 1.00 28.05 184 GLU A N 1
ATOM 1430 C CA . GLU A 1 184 ? -13.321 7.402 -36.341 1.00 28.05 184 GLU A CA 1
ATOM 1431 C C . GLU A 1 184 ? -13.362 8.637 -37.304 1.00 28.05 184 GLU A C 1
ATOM 1433 O O . GLU A 1 184 ? -14.165 8.613 -38.239 1.00 28.05 184 GLU A O 1
ATOM 1438 N N . PRO A 1 185 ? -12.515 9.709 -37.143 1.00 26.36 185 PRO A N 1
ATOM 1439 C CA . PRO A 1 185 ? -11.053 9.608 -37.352 1.00 26.36 185 PRO A CA 1
ATOM 1440 C C . PRO A 1 185 ? -10.076 10.429 -36.468 1.00 26.36 185 PRO A C 1
ATOM 1442 O O . PRO A 1 185 ? -10.352 11.517 -35.966 1.00 26.36 185 PRO A O 1
ATOM 1445 N N . SER A 1 186 ? -8.874 9.848 -36.402 1.00 27.91 186 SER A N 1
ATOM 1446 C CA . SER A 1 186 ? -7.536 10.285 -35.961 1.00 27.91 186 SER A CA 1
ATOM 1447 C C . SER A 1 186 ? -7.008 11.619 -36.521 1.00 27.91 186 SER A C 1
ATOM 1449 O O . SER A 1 186 ? -7.298 11.884 -37.683 1.00 27.91 186 SER A O 1
ATOM 1451 N N . GLN A 1 187 ? -6.111 12.324 -35.791 1.00 22.91 187 GLN A N 1
ATOM 1452 C CA . GLN A 1 187 ? -4.833 12.916 -36.285 1.00 22.91 187 GLN A CA 1
ATOM 1453 C C . GLN A 1 187 ? -3.847 13.256 -35.131 1.00 22.91 187 GLN A C 1
ATOM 1455 O O . GLN A 1 187 ? -4.259 13.652 -34.044 1.00 22.91 187 GLN A O 1
ATOM 1460 N N . SER A 1 188 ? -2.544 13.097 -35.395 1.00 26.70 188 SER A N 1
ATOM 1461 C CA . SER A 1 188 ? -1.383 13.104 -34.480 1.00 26.70 188 SER A CA 1
ATOM 1462 C C . SER A 1 188 ? -0.414 14.304 -34.653 1.00 26.70 188 SER A C 1
ATOM 1464 O O . SER A 1 188 ? -0.129 14.657 -35.792 1.00 26.70 188 SER A O 1
ATOM 1466 N N . GLU A 1 189 ? 0.125 14.812 -33.521 1.00 33.19 189 GLU A N 1
ATOM 1467 C CA . GLU A 1 189 ? 1.472 15.389 -33.177 1.00 33.19 189 GLU A CA 1
ATOM 1468 C C . GLU A 1 189 ? 2.197 16.494 -34.018 1.00 33.19 189 GLU A C 1
ATOM 1470 O O . GLU A 1 189 ? 2.135 16.471 -35.245 1.00 33.19 189 GLU A O 1
ATOM 1475 N N . PRO A 1 190 ? 2.916 17.480 -33.383 1.00 30.28 190 PRO A N 1
ATOM 1476 C CA . PRO A 1 190 ? 4.258 17.245 -32.794 1.00 30.28 190 PRO A CA 1
ATOM 1477 C C . PRO A 1 190 ? 4.632 17.949 -31.455 1.00 30.28 190 PRO A C 1
ATOM 1479 O O . PRO A 1 190 ? 4.148 19.020 -31.098 1.00 30.28 190 PRO A O 1
ATOM 1482 N N . SER A 1 191 ? 5.589 17.307 -30.771 1.00 31.55 191 SER A N 1
ATOM 1483 C CA . SER A 1 191 ? 6.466 17.670 -29.634 1.00 31.55 191 SER A CA 1
ATOM 1484 C C . SER A 1 191 ? 6.786 19.153 -29.336 1.00 31.55 191 SER A C 1
ATOM 1486 O O . SER A 1 191 ? 7.214 19.849 -30.251 1.00 31.55 191 SER A O 1
ATOM 1488 N N . GLN A 1 192 ? 6.766 19.556 -28.044 1.00 24.16 192 GLN A N 1
ATOM 1489 C CA . GLN A 1 192 ? 7.808 20.297 -27.276 1.00 24.16 192 GLN A CA 1
ATOM 1490 C C . GLN A 1 192 ? 7.452 20.337 -25.763 1.00 24.16 192 GLN A C 1
ATOM 1492 O O . GLN A 1 192 ? 6.287 20.376 -25.380 1.00 24.16 192 GLN A O 1
ATOM 1497 N N . SER A 1 193 ? 8.468 20.288 -24.899 1.00 41.16 193 SER A N 1
ATOM 1498 C CA . SER A 1 193 ? 8.404 20.150 -23.433 1.00 41.16 193 SER A CA 1
ATOM 1499 C C . SER A 1 193 ? 8.125 21.459 -22.667 1.00 41.16 193 SER A C 1
ATOM 1501 O O . SER A 1 193 ? 8.907 22.387 -22.825 1.00 41.16 193 SER A O 1
ATOM 1503 N N . GLU A 1 194 ? 7.100 21.488 -21.792 1.00 27.64 194 GLU A N 1
ATOM 1504 C CA . GLU A 1 194 ? 7.002 22.168 -20.466 1.00 27.64 194 GLU A CA 1
ATOM 1505 C C . GLU A 1 194 ? 5.543 22.118 -19.913 1.00 27.64 194 GLU A C 1
ATOM 1507 O O . GLU A 1 194 ? 4.599 21.952 -20.687 1.00 27.64 194 GLU A O 1
ATOM 1512 N N . PRO A 1 195 ? 5.304 22.165 -18.578 1.00 46.12 195 PRO A N 1
ATOM 1513 C CA . PRO A 1 195 ? 4.084 21.632 -17.964 1.00 46.12 195 PRO A CA 1
ATOM 1514 C C . PRO A 1 195 ? 2.902 22.605 -18.072 1.00 46.12 195 PRO A C 1
ATOM 1516 O O . PRO A 1 195 ? 3.013 23.778 -17.709 1.00 46.12 195 PRO A O 1
ATOM 1519 N N . SER A 1 196 ? 1.732 22.123 -18.497 1.00 26.25 196 SER A N 1
ATOM 1520 C CA . SER A 1 196 ? 0.553 22.970 -18.699 1.00 26.25 196 SER A CA 1
ATOM 1521 C C . SER A 1 196 ? -0.686 22.460 -17.949 1.00 26.25 196 SER A C 1
ATOM 1523 O O . SER A 1 196 ? -1.193 21.371 -18.177 1.00 26.25 196 SER A O 1
ATOM 1525 N N . GLN A 1 197 ? -1.166 23.327 -17.048 1.00 33.22 197 GLN A N 1
ATOM 1526 C CA . GLN A 1 197 ? -2.488 23.354 -16.404 1.00 33.22 197 GLN A CA 1
ATOM 1527 C C . GLN A 1 197 ? -2.807 22.285 -15.346 1.00 33.22 197 GLN A C 1
ATOM 1529 O O . GLN A 1 197 ? -3.483 21.295 -15.590 1.00 33.22 197 GLN A O 1
ATOM 1534 N N . SER A 1 198 ? -2.443 22.584 -14.094 1.00 39.88 198 SER A N 1
ATOM 1535 C CA . SER A 1 198 ? -3.094 22.007 -12.915 1.00 39.88 198 SER A CA 1
ATOM 1536 C C . SER A 1 198 ? -4.121 22.999 -12.362 1.00 39.88 198 SER A C 1
ATOM 1538 O O . SER A 1 198 ? -3.798 24.156 -12.086 1.00 39.88 198 SER A O 1
ATOM 1540 N N . ASN A 1 199 ? -5.371 22.553 -12.209 1.00 39.69 199 ASN A N 1
ATOM 1541 C CA . ASN A 1 199 ? -6.474 23.396 -11.741 1.00 39.69 199 ASN A CA 1
ATOM 1542 C C . ASN A 1 199 ? -7.126 22.859 -10.447 1.00 39.69 199 ASN A C 1
ATOM 1544 O O . ASN A 1 199 ? -8.291 22.465 -10.452 1.00 39.69 199 ASN A O 1
ATOM 1548 N N . PRO A 1 200 ? -6.385 22.780 -9.324 1.00 46.84 200 PRO A N 1
ATOM 1549 C CA . PRO A 1 200 ? -6.938 22.310 -8.057 1.00 46.84 200 PRO A CA 1
ATOM 1550 C C . PRO A 1 200 ? -7.958 23.307 -7.483 1.00 46.84 200 PRO A C 1
ATOM 1552 O O . PRO A 1 200 ? -7.749 24.522 -7.490 1.00 46.84 200 PRO A O 1
ATOM 1555 N N . HIS A 1 201 ? -9.070 22.789 -6.954 1.00 41.00 201 HIS A N 1
ATOM 1556 C CA . HIS A 1 201 ? -10.186 23.601 -6.456 1.00 41.00 201 HIS A CA 1
ATOM 1557 C C . HIS A 1 201 ? -9.832 24.499 -5.262 1.00 41.00 201 HIS A C 1
ATOM 1559 O O . HIS A 1 201 ? -10.428 25.562 -5.118 1.00 41.00 201 HIS A O 1
ATOM 1565 N N . SER A 1 202 ? -8.860 24.127 -4.435 1.00 45.09 202 SER A N 1
ATOM 1566 C CA . SER A 1 202 ? -8.283 25.000 -3.414 1.00 45.09 202 SER A CA 1
ATOM 1567 C C . SER A 1 202 ? -6.911 24.474 -3.006 1.00 45.09 202 SER A C 1
ATOM 1569 O O . SER A 1 202 ? -6.704 23.271 -2.848 1.00 45.09 202 SER A O 1
ATOM 1571 N N . LEU A 1 203 ? -5.945 25.374 -2.852 1.00 51.19 203 LEU A N 1
ATOM 1572 C CA . LEU A 1 203 ? -4.631 25.050 -2.307 1.00 51.19 203 LEU A CA 1
ATOM 1573 C C . LEU A 1 203 ? -4.429 25.890 -1.050 1.00 51.19 203 LEU A C 1
ATOM 1575 O O . LEU A 1 203 ? -4.305 27.113 -1.121 1.00 51.19 203 LEU A O 1
ATOM 1579 N N . ASN A 1 204 ? -4.386 25.228 0.107 1.00 50.38 204 ASN A N 1
ATOM 1580 C CA . ASN A 1 204 ? -4.125 25.878 1.392 1.00 50.38 204 ASN A CA 1
ATOM 1581 C C . ASN A 1 204 ? -2.891 25.296 2.118 1.00 50.38 204 ASN A C 1
ATOM 1583 O O . ASN A 1 204 ? -3.009 24.728 3.203 1.00 50.38 204 ASN A O 1
ATOM 1587 N N . PRO A 1 205 ? -1.697 25.340 1.503 1.00 55.66 205 PRO A N 1
ATOM 1588 C CA . PRO A 1 205 ? -0.469 24.923 2.171 1.00 55.66 205 PRO A CA 1
ATOM 1589 C C . PRO A 1 205 ? -0.030 25.953 3.222 1.00 55.66 205 PRO A C 1
ATOM 1591 O O . PRO A 1 205 ? -0.131 27.160 3.007 1.00 55.66 205 PRO A O 1
ATOM 1594 N N . HIS A 1 206 ? 0.540 25.485 4.337 1.00 42.56 206 HIS A N 1
ATOM 1595 C CA . HIS A 1 206 ? 1.089 26.366 5.378 1.00 42.56 206 HIS A CA 1
ATOM 1596 C C . HIS A 1 206 ? 2.180 27.322 4.851 1.00 42.56 206 HIS A C 1
ATOM 1598 O O . HIS A 1 206 ? 2.244 28.471 5.283 1.00 42.56 206 HIS A O 1
ATOM 1604 N N . SER A 1 207 ? 3.018 26.895 3.902 1.00 50.78 207 SER A N 1
ATOM 1605 C CA . SER A 1 207 ? 4.019 27.750 3.249 1.00 50.78 207 SER A CA 1
ATOM 1606 C C . SER A 1 207 ? 4.372 27.242 1.846 1.00 50.78 207 SER A C 1
ATOM 1608 O O . SER A 1 207 ? 4.441 26.036 1.607 1.00 50.78 207 SER A O 1
ATOM 1610 N N . LEU A 1 208 ? 4.590 28.162 0.902 1.00 57.44 208 LEU A N 1
ATOM 1611 C CA . LEU A 1 208 ? 5.014 27.875 -0.475 1.00 57.44 208 LEU A CA 1
ATOM 1612 C C . LEU A 1 208 ? 6.197 28.773 -0.855 1.00 57.44 208 LEU A C 1
ATOM 1614 O O . LEU A 1 208 ? 6.013 29.951 -1.154 1.00 57.44 208 LEU A O 1
ATOM 1618 N N . ASN A 1 209 ? 7.407 28.206 -0.890 1.00 58.59 209 ASN A N 1
ATOM 1619 C CA . ASN A 1 209 ? 8.646 28.942 -1.190 1.00 58.59 209 ASN A CA 1
ATOM 1620 C C . ASN A 1 209 ? 9.495 28.274 -2.303 1.00 58.59 209 ASN A C 1
ATOM 1622 O O . ASN A 1 209 ? 10.628 27.869 -2.048 1.00 58.59 209 ASN A O 1
ATOM 1626 N N . PRO A 1 210 ? 8.972 28.074 -3.524 1.00 59.22 210 PRO A N 1
ATOM 1627 C CA . PRO A 1 210 ? 9.747 27.499 -4.630 1.00 59.22 210 PRO A CA 1
ATOM 1628 C C . PRO A 1 210 ? 10.795 28.471 -5.206 1.00 59.22 210 PRO A C 1
ATOM 1630 O O . PRO A 1 210 ? 10.643 29.693 -5.139 1.00 59.22 210 PRO A O 1
ATOM 1633 N N . HIS A 1 211 ? 11.848 27.917 -5.824 1.00 50.22 211 HIS A N 1
ATOM 1634 C CA . HIS A 1 211 ? 12.910 28.692 -6.488 1.00 50.22 211 HIS A CA 1
ATOM 1635 C C . HIS A 1 211 ? 12.402 29.494 -7.703 1.00 50.22 211 HIS A C 1
ATOM 1637 O O . HIS A 1 211 ? 12.743 30.668 -7.854 1.00 50.22 211 HIS A O 1
ATOM 1643 N N . SER A 1 212 ? 11.552 28.900 -8.538 1.00 54.84 212 SER A N 1
ATOM 1644 C CA . SER A 1 212 ? 10.829 29.585 -9.612 1.00 54.84 212 SER A CA 1
ATOM 1645 C C . SER A 1 212 ? 9.432 28.988 -9.757 1.00 54.84 212 SER A C 1
ATOM 1647 O O . SER A 1 212 ? 9.235 27.779 -9.631 1.00 54.84 212 SER A O 1
ATOM 1649 N N . LEU A 1 213 ? 8.446 29.849 -9.991 1.00 57.78 213 LEU A N 1
ATOM 1650 C CA . LEU A 1 213 ? 7.095 29.470 -10.397 1.00 57.78 213 LEU A CA 1
ATOM 1651 C C . LEU A 1 213 ? 6.782 30.223 -11.684 1.00 57.78 213 LEU A C 1
ATOM 1653 O O . LEU A 1 213 ? 6.306 31.358 -11.645 1.00 57.78 213 LEU A O 1
ATOM 1657 N N . ASN A 1 214 ? 7.042 29.570 -12.813 1.00 58.41 214 ASN A N 1
ATOM 1658 C CA . ASN A 1 214 ? 6.796 30.122 -14.145 1.00 58.41 214 ASN A CA 1
ATOM 1659 C C . ASN A 1 214 ? 5.777 29.272 -14.930 1.00 58.41 214 ASN A C 1
ATOM 1661 O O . ASN A 1 214 ? 6.078 28.835 -16.034 1.00 58.41 214 ASN A O 1
ATOM 1665 N N . PRO A 1 215 ? 4.594 28.949 -14.375 1.00 56.66 215 PRO A N 1
ATOM 1666 C CA . PRO A 1 215 ? 3.599 28.199 -15.130 1.00 56.66 215 PRO A CA 1
ATOM 1667 C C . PRO A 1 215 ? 3.054 29.048 -16.292 1.00 56.66 215 PRO A C 1
ATOM 1669 O O . PRO A 1 215 ? 2.841 30.255 -16.139 1.00 56.66 215 PRO A O 1
ATOM 1672 N N . HIS A 1 216 ? 2.738 28.413 -17.426 1.00 47.44 216 HIS A N 1
ATOM 1673 C CA . HIS A 1 216 ? 2.019 29.073 -18.528 1.00 47.44 216 HIS A CA 1
ATOM 1674 C C . HIS A 1 216 ? 0.670 29.659 -18.069 1.00 47.44 216 HIS A C 1
ATOM 1676 O O . HIS A 1 216 ? 0.275 30.749 -18.483 1.00 47.44 216 HIS A O 1
ATOM 1682 N N . SER A 1 217 ? -0.019 28.980 -17.152 1.00 51.25 217 SER A N 1
ATOM 1683 C CA . SER A 1 217 ? -1.217 29.500 -16.490 1.00 51.25 217 SER A CA 1
ATOM 1684 C C . SER A 1 217 ? -1.421 28.826 -15.134 1.00 51.25 217 SER A C 1
ATOM 1686 O O . SER A 1 217 ? -1.335 27.599 -15.048 1.00 51.25 217 SER A O 1
ATOM 1688 N N . LEU A 1 218 ? -1.719 29.605 -14.091 1.00 55.41 218 LEU A N 1
ATOM 1689 C CA . LEU A 1 218 ? -2.048 29.108 -12.749 1.00 55.41 218 LEU A CA 1
ATOM 1690 C C . LEU A 1 218 ? -3.427 29.641 -12.334 1.00 55.41 218 LEU A C 1
ATOM 1692 O O . LEU A 1 218 ? -3.552 30.828 -12.032 1.00 55.41 218 LEU A O 1
ATOM 1696 N N . ASN A 1 219 ? -4.441 28.767 -12.311 1.00 56.28 219 ASN A N 1
ATOM 1697 C CA . ASN A 1 219 ? -5.851 29.173 -12.197 1.00 56.28 219 ASN A CA 1
ATOM 1698 C C . ASN A 1 219 ? -6.669 28.553 -11.029 1.00 56.28 219 ASN A C 1
ATOM 1700 O O . ASN A 1 219 ? -7.880 28.387 -11.186 1.00 56.28 219 ASN A O 1
ATOM 1704 N N . PRO A 1 220 ? -6.103 28.196 -9.854 1.00 60.12 220 PRO A N 1
ATOM 1705 C CA . PRO A 1 220 ? -6.903 27.567 -8.803 1.00 60.12 220 PRO A CA 1
ATOM 1706 C C . PRO A 1 220 ? -8.032 28.493 -8.321 1.00 60.12 220 PRO A C 1
ATOM 1708 O O . PRO A 1 220 ? -7.925 29.720 -8.364 1.00 60.12 220 PRO A O 1
ATOM 1711 N N . ARG A 1 221 ? -9.139 27.920 -7.830 1.00 61.22 221 ARG A N 1
ATOM 1712 C CA . ARG A 1 221 ? -10.293 28.726 -7.381 1.00 61.22 221 ARG A CA 1
ATOM 1713 C C . ARG A 1 221 ? -9.908 29.612 -6.190 1.00 61.22 221 ARG A C 1
ATOM 1715 O O . ARG A 1 221 ? -10.251 30.789 -6.168 1.00 61.22 221 ARG A O 1
ATOM 1722 N N . SER A 1 222 ? -9.149 29.075 -5.237 1.00 57.19 222 SER A N 1
ATOM 1723 C CA . SER A 1 222 ? -8.577 29.834 -4.124 1.00 57.19 222 SER A CA 1
ATOM 1724 C C . SER A 1 222 ? -7.164 29.365 -3.775 1.00 57.19 222 SER A C 1
ATOM 1726 O O . SER A 1 222 ? -6.864 28.168 -3.768 1.00 57.19 222 SER A O 1
ATOM 1728 N N . LEU A 1 223 ? -6.290 30.325 -3.469 1.00 64.25 223 LEU A N 1
ATOM 1729 C CA . LEU A 1 223 ? -4.937 30.087 -2.971 1.00 64.25 223 LEU A CA 1
ATOM 1730 C C . LEU A 1 223 ? -4.739 30.943 -1.715 1.00 64.25 223 LEU A C 1
ATOM 1732 O O . LEU A 1 223 ? -4.604 32.162 -1.808 1.00 64.25 223 LEU A O 1
ATOM 1736 N N . ASN A 1 224 ? -4.747 30.304 -0.541 1.00 64.62 224 ASN A N 1
ATOM 1737 C CA . ASN A 1 224 ? -4.756 31.000 0.757 1.00 64.62 224 ASN A CA 1
ATOM 1738 C C . ASN A 1 224 ? -3.582 30.605 1.676 1.00 64.62 224 ASN A C 1
ATOM 1740 O O . ASN A 1 224 ? -3.806 30.309 2.846 1.00 64.62 224 ASN A O 1
ATOM 1744 N N . PRO A 1 225 ? -2.329 30.553 1.195 1.00 65.56 225 PRO A N 1
ATOM 1745 C CA . PRO A 1 225 ? -1.226 30.104 2.027 1.00 65.56 225 PRO A CA 1
ATOM 1746 C C . PRO A 1 225 ? -0.946 31.084 3.171 1.00 65.56 225 PRO A C 1
ATOM 1748 O O . PRO A 1 225 ? -1.068 32.303 3.023 1.00 65.56 225 PRO A O 1
ATOM 1751 N N . HIS A 1 226 ? -0.460 30.564 4.298 1.00 65.62 226 HIS A N 1
ATOM 1752 C CA . HIS A 1 226 ? -0.007 31.415 5.403 1.00 65.62 226 HIS A CA 1
ATOM 1753 C C . HIS A 1 226 ? 1.226 32.254 5.006 1.00 65.62 226 HIS A C 1
ATOM 1755 O O . HIS A 1 226 ? 1.423 33.353 5.516 1.00 65.62 226 HIS A O 1
ATOM 1761 N N . SER A 1 227 ? 2.051 31.760 4.075 1.00 60.38 227 SER A N 1
ATOM 1762 C CA . SER A 1 227 ? 3.162 32.505 3.465 1.00 60.38 227 SER A CA 1
ATOM 1763 C C . SER A 1 227 ? 3.450 32.027 2.034 1.00 60.38 227 SER A C 1
ATOM 1765 O O . SER A 1 227 ? 3.506 30.822 1.778 1.00 60.38 227 SER A O 1
ATOM 1767 N N . LEU A 1 228 ? 3.639 32.966 1.101 1.00 67.38 228 LEU A N 1
ATOM 1768 C CA . LEU A 1 228 ? 3.994 32.699 -0.299 1.00 67.38 228 LEU A CA 1
ATOM 1769 C C . LEU A 1 228 ? 5.172 33.596 -0.706 1.00 67.38 228 LEU A C 1
ATOM 1771 O O . LEU A 1 228 ? 4.978 34.768 -1.023 1.00 67.38 228 LEU A O 1
ATOM 1775 N N . ASN A 1 229 ? 6.394 33.053 -0.682 1.00 67.62 229 ASN A N 1
ATOM 1776 C CA . ASN A 1 229 ? 7.627 33.826 -0.895 1.00 67.62 229 ASN A CA 1
ATOM 1777 C C . ASN A 1 229 ? 8.536 33.195 -1.971 1.00 67.62 229 ASN A C 1
ATOM 1779 O O . ASN A 1 229 ? 9.616 32.690 -1.655 1.00 67.62 229 ASN A O 1
ATOM 1783 N N . PRO A 1 230 ? 8.126 33.175 -3.249 1.00 67.25 230 PRO A N 1
ATOM 1784 C CA . PRO A 1 230 ? 8.970 32.660 -4.323 1.00 67.25 230 PRO A CA 1
ATOM 1785 C C . PRO A 1 230 ? 10.137 33.607 -4.650 1.00 67.25 230 PRO A C 1
ATOM 1787 O O . PRO A 1 230 ? 10.029 34.835 -4.552 1.00 67.25 230 PRO A O 1
ATOM 1790 N N . HIS A 1 231 ? 11.254 33.034 -5.108 1.00 66.81 231 HIS A N 1
ATOM 1791 C CA . HIS A 1 231 ? 12.385 33.816 -5.624 1.00 66.81 231 HIS A CA 1
ATOM 1792 C C . HIS A 1 231 ? 12.044 34.523 -6.944 1.00 66.81 231 HIS A C 1
ATOM 1794 O O . HIS A 1 231 ? 12.458 35.661 -7.142 1.00 66.81 231 HIS A O 1
ATOM 1800 N N . SER A 1 232 ? 11.277 33.869 -7.816 1.00 59.09 232 SER A N 1
ATOM 1801 C CA . SER A 1 232 ? 10.686 34.459 -9.020 1.00 59.09 232 SER A CA 1
ATOM 1802 C C . SER A 1 232 ? 9.283 33.890 -9.229 1.00 59.09 232 SER A C 1
ATOM 1804 O O . SER A 1 232 ? 9.085 32.674 -9.142 1.00 59.09 232 SER A O 1
ATOM 1806 N N . LEU A 1 233 ? 8.307 34.767 -9.462 1.00 66.12 233 LEU A N 1
ATOM 1807 C CA . LEU A 1 233 ? 6.931 34.399 -9.796 1.00 66.12 233 LEU A CA 1
ATOM 1808 C C . LEU A 1 233 ? 6.547 35.126 -11.083 1.00 66.12 233 LEU A C 1
ATOM 1810 O O . LEU A 1 233 ? 6.074 36.261 -11.042 1.00 66.12 233 LEU A O 1
ATOM 1814 N N . ASN A 1 234 ? 6.790 34.473 -12.220 1.00 64.31 234 ASN A N 1
ATOM 1815 C CA . ASN A 1 234 ? 6.597 35.058 -13.549 1.00 64.31 234 ASN A CA 1
ATOM 1816 C C . ASN A 1 234 ? 5.637 34.197 -14.386 1.00 64.31 234 ASN A C 1
ATOM 1818 O O . ASN A 1 234 ? 6.042 33.610 -15.390 1.00 64.31 234 ASN A O 1
ATOM 1822 N N . PRO A 1 235 ? 4.371 34.052 -13.969 1.00 63.53 235 PRO A N 1
ATOM 1823 C CA . PRO A 1 235 ? 3.391 33.338 -14.772 1.00 63.53 235 PRO A CA 1
ATOM 1824 C C . PRO A 1 235 ? 3.054 34.143 -16.035 1.00 63.53 235 PRO A C 1
ATOM 1826 O O . PRO A 1 235 ? 2.978 35.376 -16.004 1.00 63.53 235 PRO A O 1
ATOM 1829 N N . HIS A 1 236 ? 2.787 33.453 -17.143 1.00 61.31 236 HIS A N 1
ATOM 1830 C CA . HIS A 1 236 ? 2.277 34.121 -18.346 1.00 61.31 236 HIS A CA 1
ATOM 1831 C C . HIS A 1 236 ? 0.840 34.634 -18.111 1.00 61.31 236 HIS A C 1
ATOM 1833 O O . HIS A 1 236 ? 0.480 35.746 -18.497 1.00 61.31 236 HIS A O 1
ATOM 1839 N N . SER A 1 237 ? 0.042 33.881 -17.352 1.00 56.59 237 SER A N 1
ATOM 1840 C CA . SER A 1 237 ? -1.241 34.341 -16.815 1.00 56.59 237 SER A CA 1
ATOM 1841 C C . SER A 1 237 ? -1.493 33.790 -15.409 1.00 56.59 237 SER A C 1
ATOM 1843 O O . SER A 1 237 ? -1.256 32.612 -15.132 1.00 56.59 237 SER A O 1
ATOM 1845 N N . LEU A 1 238 ? -1.964 34.646 -14.500 1.00 62.94 238 LEU A N 1
ATOM 1846 C CA . LEU A 1 238 ? -2.374 34.255 -13.148 1.00 62.94 238 LEU A CA 1
ATOM 1847 C C . LEU A 1 238 ? -3.785 34.787 -12.877 1.00 62.94 238 LEU A C 1
ATOM 1849 O O . LEU A 1 238 ? -3.967 35.962 -12.547 1.00 62.94 238 LEU A O 1
ATOM 1853 N N . ASN A 1 239 ? -4.779 33.910 -13.042 1.00 61.16 239 ASN A N 1
ATOM 1854 C CA . ASN A 1 239 ? -6.201 34.241 -12.952 1.00 61.16 239 ASN A CA 1
ATOM 1855 C C . ASN A 1 239 ? -6.842 33.441 -11.809 1.00 61.16 239 ASN A C 1
ATOM 1857 O O . ASN A 1 239 ? -7.159 32.264 -11.955 1.00 61.16 239 ASN A O 1
ATOM 1861 N N . LEU A 1 240 ? -7.029 34.081 -10.654 1.00 62.88 240 LEU A N 1
ATOM 1862 C CA . LEU A 1 240 ? -7.571 33.458 -9.437 1.00 62.88 240 LEU A CA 1
ATOM 1863 C C . LEU A 1 240 ? -8.944 34.032 -9.094 1.00 62.88 240 LEU A C 1
ATOM 1865 O O . LEU A 1 240 ? -9.187 35.215 -9.316 1.00 62.88 240 LEU A O 1
ATOM 1869 N N . HIS A 1 241 ? -9.824 33.246 -8.468 1.00 64.50 241 HIS A N 1
ATOM 1870 C CA . HIS A 1 241 ? -11.045 33.814 -7.881 1.00 64.50 241 HIS A CA 1
ATOM 1871 C C . HIS A 1 241 ? -10.729 34.564 -6.572 1.00 64.50 241 HIS A C 1
ATOM 1873 O O . HIS A 1 241 ? -11.213 35.674 -6.348 1.00 64.50 241 HIS A O 1
ATOM 1879 N N . SER A 1 242 ? -9.838 34.013 -5.743 1.00 59.22 242 SER A N 1
ATOM 1880 C CA . SER A 1 242 ? -9.309 34.697 -4.558 1.00 59.22 242 SER A CA 1
ATOM 1881 C C . SER A 1 242 ? -7.854 34.319 -4.276 1.00 59.22 242 SER A C 1
ATOM 1883 O O . SER A 1 242 ? -7.530 33.130 -4.184 1.00 59.22 242 SER A O 1
ATOM 1885 N N . LEU A 1 243 ? -7.000 35.322 -4.073 1.00 66.38 243 LEU A N 1
ATOM 1886 C CA . LEU A 1 243 ? -5.630 35.167 -3.579 1.00 66.38 243 LEU A CA 1
ATOM 1887 C C . LEU A 1 243 ? -5.490 35.932 -2.260 1.00 66.38 243 LEU A C 1
ATOM 1889 O O . LEU A 1 243 ? -5.296 37.148 -2.270 1.00 66.38 243 LEU A O 1
ATOM 1893 N N . ASN A 1 244 ? -5.589 35.220 -1.134 1.00 67.25 244 ASN A N 1
ATOM 1894 C CA . ASN A 1 244 ? -5.611 35.827 0.203 1.00 67.25 244 ASN A CA 1
ATOM 1895 C C . ASN A 1 244 ? -4.500 35.267 1.106 1.00 67.25 244 ASN A C 1
ATOM 1897 O O . ASN A 1 244 ? -4.785 34.594 2.100 1.00 67.25 244 ASN A O 1
ATOM 1901 N N . PRO A 1 245 ? -3.218 35.479 0.771 1.00 68.56 245 PRO A N 1
ATOM 1902 C CA . PRO A 1 245 ? -2.137 35.063 1.644 1.00 68.56 245 PRO A CA 1
ATOM 1903 C C . PRO A 1 245 ? -2.026 35.992 2.862 1.00 68.56 245 PRO A C 1
ATOM 1905 O O . PRO A 1 245 ? -2.204 37.208 2.755 1.00 68.56 245 PRO A O 1
ATOM 1908 N N . HIS A 1 246 ? -1.633 35.446 4.015 1.00 69.75 246 HIS A N 1
ATOM 1909 C CA . HIS A 1 246 ? -1.286 36.284 5.172 1.00 69.75 246 HIS A CA 1
ATOM 1910 C C . HIS A 1 246 ? -0.005 37.104 4.900 1.00 69.75 246 HIS A C 1
ATOM 1912 O O . HIS A 1 246 ? 0.171 38.203 5.424 1.00 69.75 246 HIS A O 1
ATOM 1918 N N . SER A 1 247 ? 0.902 36.611 4.052 1.00 65.62 247 SER A N 1
ATOM 1919 C CA . SER A 1 247 ? 2.063 37.370 3.564 1.00 65.62 247 SER A CA 1
ATOM 1920 C C . SER A 1 247 ? 2.463 36.935 2.153 1.00 65.62 247 SER A C 1
ATOM 1922 O O . SER A 1 247 ? 2.635 35.738 1.905 1.00 65.62 247 SER A O 1
ATOM 1924 N N . LEU A 1 248 ? 2.642 37.906 1.250 1.00 70.50 248 LEU A N 1
ATOM 1925 C CA . LEU A 1 248 ? 3.099 37.708 -0.131 1.00 70.50 248 LEU A CA 1
ATOM 1926 C C . LEU A 1 248 ? 4.323 38.589 -0.414 1.00 70.50 248 LEU A C 1
ATOM 1928 O O . LEU A 1 248 ? 4.179 39.782 -0.681 1.00 70.50 248 LEU A O 1
ATOM 1932 N N . ASN A 1 249 ? 5.524 38.003 -0.363 1.00 69.88 249 ASN A N 1
ATOM 1933 C CA . ASN A 1 249 ? 6.789 38.746 -0.475 1.00 69.88 249 ASN A CA 1
ATOM 1934 C C . ASN A 1 249 ? 7.730 38.148 -1.545 1.00 69.88 249 ASN A C 1
ATOM 1936 O O . ASN A 1 249 ? 8.781 37.593 -1.211 1.00 69.88 249 ASN A O 1
ATOM 1940 N N . PRO A 1 250 ? 7.381 38.213 -2.843 1.00 71.38 250 PRO A N 1
ATOM 1941 C CA . PRO A 1 250 ? 8.262 37.735 -3.904 1.00 71.38 250 PRO A CA 1
ATOM 1942 C C . PRO A 1 250 ? 9.472 38.666 -4.102 1.00 71.38 250 PRO A C 1
ATOM 1944 O O . PRO A 1 250 ? 9.371 39.892 -3.984 1.00 71.38 250 PRO A O 1
ATOM 1947 N N . ARG A 1 251 ? 10.631 38.095 -4.466 1.00 71.06 251 ARG A N 1
ATOM 1948 C CA . ARG A 1 251 ? 11.814 38.903 -4.834 1.00 71.06 251 ARG A CA 1
ATOM 1949 C C . ARG A 1 251 ? 11.634 39.577 -6.200 1.00 71.06 251 ARG A C 1
ATOM 1951 O O . ARG A 1 251 ? 12.108 40.693 -6.371 1.00 71.06 251 ARG A O 1
ATOM 1958 N N . SER A 1 252 ? 10.936 38.930 -7.128 1.00 63.00 252 SER A N 1
ATOM 1959 C CA . SER A 1 252 ? 10.421 39.534 -8.359 1.00 63.00 252 SER A CA 1
ATOM 1960 C C . SER A 1 252 ? 9.040 38.966 -8.690 1.00 63.00 252 SER A C 1
ATOM 1962 O O . SER A 1 252 ? 8.828 37.751 -8.622 1.00 63.00 252 SER A O 1
ATOM 1964 N N . LEU A 1 253 ? 8.100 39.853 -9.024 1.00 67.50 253 LEU A N 1
ATOM 1965 C CA . LEU A 1 253 ? 6.746 39.509 -9.462 1.00 67.50 253 LEU A CA 1
ATOM 1966 C C . LEU A 1 253 ? 6.470 40.189 -10.806 1.00 67.50 253 LEU A C 1
ATOM 1968 O O . LEU A 1 253 ? 6.058 41.349 -10.840 1.00 67.50 253 LEU A O 1
ATOM 1972 N N . ASN A 1 254 ? 6.714 39.467 -11.903 1.00 65.44 254 ASN A N 1
ATOM 1973 C CA . ASN A 1 254 ? 6.597 39.998 -13.267 1.00 65.44 254 ASN A CA 1
ATOM 1974 C C . ASN A 1 254 ? 5.648 39.137 -14.121 1.00 65.44 254 ASN A C 1
ATOM 1976 O O . ASN A 1 254 ? 6.089 38.445 -15.041 1.00 65.44 254 ASN A O 1
ATOM 1980 N N . PRO A 1 255 ? 4.346 39.110 -13.805 1.00 65.00 255 PRO A N 1
ATOM 1981 C CA . PRO A 1 255 ? 3.379 38.400 -14.626 1.00 65.00 255 PRO A CA 1
ATOM 1982 C C . PRO A 1 255 ? 3.142 39.140 -15.950 1.00 65.00 255 PRO A C 1
ATOM 1984 O O . PRO A 1 255 ? 3.090 40.373 -15.987 1.00 65.00 255 PRO A O 1
ATOM 1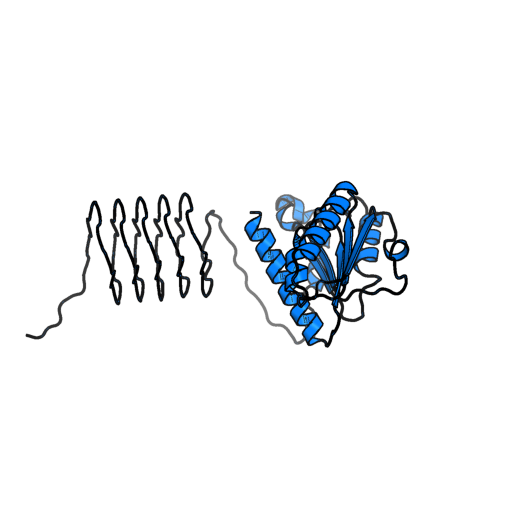987 N N . HIS A 1 256 ? 2.921 38.396 -17.035 1.00 63.78 256 HIS A N 1
ATOM 1988 C CA . HIS A 1 256 ? 2.492 39.013 -18.297 1.00 63.78 256 HIS A CA 1
ATOM 1989 C C . HIS A 1 256 ? 1.030 39.508 -18.203 1.00 63.78 256 HIS A C 1
ATOM 1991 O O . HIS A 1 256 ? 0.662 40.529 -18.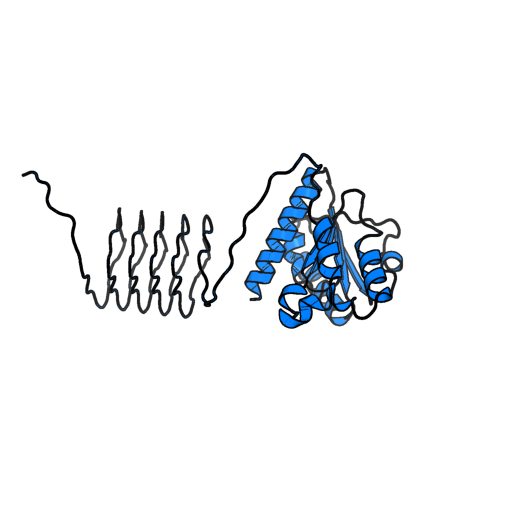788 1.00 63.78 256 HIS A O 1
ATOM 1997 N N . SER A 1 257 ? 0.207 38.822 -17.403 1.00 58.69 257 SER A N 1
ATOM 1998 C CA . SER A 1 257 ? -1.130 39.265 -16.992 1.00 58.69 257 SER A CA 1
ATOM 1999 C C . SER A 1 257 ? -1.467 38.794 -15.571 1.00 58.69 257 SER A C 1
ATOM 2001 O O . SER A 1 257 ? -1.277 37.622 -15.233 1.00 58.69 257 SER A O 1
ATOM 2003 N N . LEU A 1 258 ? -1.952 39.711 -14.724 1.00 62.94 258 LEU A N 1
ATOM 2004 C CA . LEU A 1 258 ? -2.355 39.439 -13.337 1.00 62.94 258 LEU A CA 1
ATOM 2005 C C . LEU A 1 258 ? -3.794 39.910 -13.087 1.00 62.94 258 LEU A C 1
ATOM 2007 O O . LEU A 1 258 ? -4.016 41.093 -12.827 1.00 62.94 258 LEU A O 1
ATOM 2011 N N . ASN A 1 259 ? -4.762 38.984 -13.135 1.00 63.91 259 ASN A N 1
ATOM 2012 C CA . ASN A 1 259 ? -6.196 39.310 -13.059 1.00 63.91 259 ASN A CA 1
ATOM 2013 C C . ASN A 1 259 ? -6.950 38.476 -12.002 1.00 63.91 259 ASN A C 1
ATOM 2015 O O . ASN A 1 259 ? -7.828 37.675 -12.336 1.00 63.91 259 ASN A O 1
ATOM 2019 N N . PRO A 1 260 ? -6.633 38.618 -10.706 1.00 63.19 260 PRO A N 1
ATOM 2020 C CA . PRO A 1 260 ? -7.441 38.010 -9.660 1.00 63.19 260 PRO A CA 1
ATOM 2021 C C . PRO A 1 260 ? -8.811 38.700 -9.549 1.00 63.19 260 PRO A C 1
ATOM 2023 O O . PRO A 1 260 ? -8.930 39.924 -9.632 1.00 63.19 260 PRO A O 1
ATOM 2026 N N . HIS A 1 261 ? -9.860 37.917 -9.301 1.00 64.50 261 HIS A N 1
ATOM 2027 C CA . HIS A 1 261 ? -11.196 38.442 -9.028 1.00 64.50 261 HIS A CA 1
ATOM 2028 C C . HIS A 1 261 ? -11.239 39.166 -7.670 1.00 64.50 261 HIS A C 1
ATOM 2030 O O . HIS A 1 261 ? -11.932 40.173 -7.548 1.00 64.50 261 HIS A O 1
ATOM 2036 N N . SER A 1 262 ? -10.454 38.692 -6.691 1.00 59.97 262 SER A N 1
ATOM 2037 C CA . SER A 1 262 ? -10.090 39.406 -5.460 1.00 59.97 262 SER A CA 1
ATOM 2038 C C . SER A 1 262 ? -8.633 39.130 -5.051 1.00 59.97 262 SER A C 1
ATOM 2040 O O . SER A 1 262 ? -8.185 37.979 -5.061 1.00 59.97 262 SER A O 1
ATOM 2042 N N . LEU A 1 263 ? -7.891 40.187 -4.702 1.00 66.25 263 LEU A N 1
ATOM 2043 C CA . LEU A 1 263 ? -6.514 40.127 -4.195 1.00 66.25 263 LEU A CA 1
ATOM 2044 C C . LEU A 1 263 ? -6.424 40.881 -2.865 1.00 66.25 263 LEU A C 1
ATOM 2046 O O . LEU A 1 263 ? -6.278 42.104 -2.860 1.00 66.25 263 LEU A O 1
ATOM 2050 N N . ASN A 1 264 ? -6.506 40.152 -1.748 1.00 65.88 264 ASN A N 1
ATOM 2051 C CA . ASN A 1 264 ? -6.557 40.737 -0.402 1.00 65.88 264 ASN A CA 1
ATOM 2052 C C . ASN A 1 264 ? -5.468 40.147 0.512 1.00 65.88 264 ASN A C 1
ATOM 2054 O O . ASN A 1 264 ? -5.771 39.410 1.454 1.00 65.88 264 ASN A O 1
ATOM 2058 N N . PRO A 1 265 ? -4.180 40.413 0.243 1.00 68.12 265 PRO A N 1
ATOM 2059 C CA . PRO A 1 265 ? -3.122 40.008 1.153 1.00 68.12 265 PRO A CA 1
ATOM 2060 C C . PRO A 1 265 ? -3.160 40.846 2.441 1.00 68.12 265 PRO A C 1
ATOM 2062 O O . PRO A 1 265 ? -3.377 42.060 2.402 1.00 68.12 265 PRO A O 1
ATOM 2065 N N . HIS A 1 266 ? -2.857 40.224 3.584 1.00 67.00 266 HIS A N 1
ATOM 2066 C CA . HIS A 1 266 ? -2.665 40.973 4.836 1.00 67.00 266 HIS A CA 1
ATOM 2067 C C . HIS A 1 266 ? -1.414 41.883 4.759 1.00 67.00 266 HIS A C 1
ATOM 2069 O O . HIS A 1 266 ? -1.398 42.987 5.312 1.00 67.00 266 HIS A O 1
ATOM 2075 N N . SER A 1 267 ? -0.393 41.446 4.010 1.00 64.94 267 SER A N 1
ATOM 2076 C CA . SER A 1 267 ? 0.803 42.223 3.651 1.00 64.94 267 SER A CA 1
ATOM 2077 C C . SER A 1 267 ? 1.319 41.849 2.255 1.00 64.94 267 SER A C 1
ATOM 2079 O O . SER A 1 267 ? 1.482 40.660 1.961 1.00 64.94 267 SER A O 1
ATOM 2081 N N . LEU A 1 268 ? 1.613 42.855 1.419 1.00 67.56 268 LEU A N 1
ATOM 2082 C CA . LEU A 1 268 ? 2.172 42.704 0.066 1.00 67.56 268 LEU A CA 1
ATOM 2083 C C . LEU A 1 268 ? 3.440 43.555 -0.109 1.00 67.56 268 LEU A C 1
ATOM 2085 O O . LEU A 1 268 ? 3.345 44.764 -0.322 1.00 67.56 268 LEU A O 1
ATOM 2089 N N . ASN A 1 269 ? 4.621 42.924 -0.058 1.00 68.38 269 ASN A N 1
ATOM 2090 C CA . ASN A 1 269 ? 5.915 43.625 -0.119 1.00 68.38 269 ASN A CA 1
ATOM 2091 C C . ASN A 1 269 ? 6.865 43.020 -1.177 1.00 68.38 269 ASN A C 1
ATOM 2093 O O . ASN A 1 269 ? 7.847 42.357 -0.827 1.00 68.38 269 ASN A O 1
ATOM 2097 N N . PRO A 1 270 ? 6.599 43.201 -2.483 1.00 68.75 270 PRO A N 1
ATOM 2098 C CA . PRO A 1 270 ? 7.520 42.764 -3.525 1.00 68.75 270 PRO A CA 1
ATOM 2099 C C . PRO A 1 270 ? 8.772 43.655 -3.570 1.00 68.75 270 PRO A C 1
ATOM 2101 O O . PRO A 1 270 ? 8.691 44.881 -3.446 1.00 68.75 270 PRO A O 1
ATOM 2104 N N . ARG A 1 271 ? 9.944 43.052 -3.815 1.00 69.25 271 ARG A N 1
ATOM 2105 C CA . ARG A 1 271 ? 11.184 43.824 -4.038 1.00 69.25 271 ARG A CA 1
ATOM 2106 C C . ARG A 1 271 ? 11.184 44.521 -5.407 1.00 69.25 271 ARG A C 1
ATOM 2108 O O . ARG A 1 271 ? 11.728 45.611 -5.521 1.00 69.25 271 ARG A O 1
ATOM 2115 N N . SER A 1 272 ? 10.545 43.918 -6.410 1.00 62.50 272 SER A N 1
ATOM 2116 C CA . SER A 1 272 ? 10.191 44.542 -7.690 1.00 62.50 272 SER A CA 1
ATOM 2117 C C . SER A 1 272 ? 8.835 44.022 -8.184 1.00 62.50 272 SER A C 1
ATOM 2119 O O . SER A 1 272 ? 8.553 42.824 -8.076 1.00 62.50 272 SER A O 1
ATOM 2121 N N . LEU A 1 273 ? 7.992 44.925 -8.701 1.00 63.59 273 LEU A N 1
ATOM 2122 C CA . LEU A 1 273 ? 6.650 44.620 -9.211 1.00 63.59 273 LEU A CA 1
ATOM 2123 C C . LEU A 1 273 ? 6.432 45.285 -10.577 1.00 63.59 273 LEU A C 1
ATOM 2125 O O . LEU A 1 273 ? 6.145 46.480 -10.637 1.00 63.59 273 LEU A O 1
ATOM 2129 N N . ASN A 1 274 ? 6.546 44.505 -11.657 1.00 64.81 274 ASN A N 1
ATOM 2130 C CA . ASN A 1 274 ? 6.446 45.003 -13.035 1.00 64.81 274 ASN A CA 1
ATOM 2131 C C . ASN A 1 274 ? 5.508 44.121 -13.885 1.00 64.81 274 ASN A C 1
ATOM 2133 O O . ASN A 1 274 ? 5.981 43.319 -14.694 1.00 64.81 274 ASN A O 1
ATOM 2137 N N . PRO A 1 275 ? 4.181 44.201 -13.693 1.00 63.59 275 PRO A N 1
ATOM 2138 C CA . PRO A 1 275 ? 3.237 43.501 -14.556 1.00 63.59 275 PRO A CA 1
ATOM 2139 C C . PRO A 1 275 ? 3.151 44.172 -15.938 1.00 63.59 275 PRO A C 1
ATOM 2141 O O . PRO A 1 275 ? 3.125 45.399 -16.027 1.00 63.59 275 PRO A O 1
ATOM 2144 N N . HIS A 1 276 ? 3.031 43.381 -17.012 1.00 62.25 276 HIS A N 1
ATOM 2145 C CA . HIS A 1 276 ? 2.683 43.918 -18.343 1.00 62.25 276 HIS A CA 1
ATOM 2146 C C . HIS A 1 276 ? 1.219 44.381 -18.421 1.00 62.25 276 HIS A C 1
ATOM 2148 O O . HIS A 1 276 ? 0.895 45.260 -19.210 1.00 62.25 276 HIS A O 1
ATOM 2154 N N . SER A 1 277 ? 0.339 43.777 -17.617 1.00 59.53 277 SER A N 1
ATOM 2155 C CA . SER A 1 277 ? -1.057 44.181 -17.433 1.00 59.53 277 SER A CA 1
ATOM 2156 C C . SER A 1 277 ? -1.536 43.786 -16.029 1.00 59.53 277 SER A C 1
ATOM 2158 O O . SER A 1 277 ? -1.254 42.678 -15.557 1.00 59.53 277 SER A O 1
ATOM 2160 N N . LEU A 1 278 ? -2.234 44.696 -15.340 1.00 59.53 278 LEU A N 1
ATOM 2161 C CA . LEU A 1 278 ? -2.739 44.507 -13.975 1.00 59.53 278 LEU A CA 1
ATOM 2162 C C . LEU A 1 278 ? -4.195 44.977 -13.888 1.00 59.53 278 LEU A C 1
ATOM 2164 O O . LEU A 1 278 ? -4.441 46.179 -13.915 1.00 59.53 278 LEU A O 1
ATOM 2168 N N . ASN A 1 279 ? -5.152 44.052 -13.768 1.00 61.59 279 ASN A N 1
ATOM 2169 C CA . ASN A 1 279 ? -6.577 44.406 -13.733 1.00 61.59 279 ASN A CA 1
ATOM 2170 C C . ASN A 1 279 ? -7.378 43.582 -12.701 1.00 61.59 279 ASN A C 1
ATOM 2172 O O . ASN A 1 279 ? -8.186 42.722 -13.067 1.00 61.59 279 ASN A O 1
ATOM 2176 N N . PRO A 1 280 ? -7.150 43.786 -11.389 1.00 62.12 280 PRO A N 1
ATOM 2177 C CA . PRO A 1 280 ? -7.971 43.157 -10.361 1.00 62.12 280 PRO A CA 1
ATOM 2178 C C . PRO A 1 280 ? -9.382 43.766 -10.345 1.00 62.12 280 PRO A C 1
ATOM 2180 O O . PRO A 1 280 ? -9.533 44.985 -10.354 1.00 62.12 280 PRO A O 1
ATOM 2183 N N . ARG A 1 281 ? -10.430 42.934 -10.225 1.00 64.00 281 ARG A N 1
ATOM 2184 C CA . ARG A 1 281 ? -11.805 43.438 -9.989 1.00 64.00 281 ARG A CA 1
ATOM 2185 C C . ARG A 1 281 ? -11.952 44.112 -8.617 1.00 64.00 281 ARG A C 1
ATOM 2187 O O . ARG A 1 281 ? -12.768 45.015 -8.471 1.00 64.00 281 ARG A O 1
ATOM 2194 N N . SER A 1 282 ? -11.168 43.681 -7.626 1.00 59.69 282 SER A N 1
ATOM 2195 C CA . SER A 1 282 ? -11.047 44.317 -6.308 1.00 59.69 282 SER A CA 1
ATOM 2196 C C . SER A 1 282 ? -9.641 44.107 -5.734 1.00 59.69 282 SER A C 1
ATOM 2198 O O . SER A 1 282 ? -9.164 42.966 -5.702 1.00 59.69 282 SER A O 1
ATOM 2200 N N . LEU A 1 283 ? -9.006 45.179 -5.251 1.00 60.25 283 LEU A N 1
ATOM 2201 C CA . LEU A 1 283 ? -7.663 45.180 -4.659 1.00 60.25 283 LEU A CA 1
ATOM 2202 C C . LEU A 1 283 ? -7.700 45.892 -3.301 1.00 60.25 283 LEU A C 1
ATOM 2204 O O . LEU A 1 283 ? -7.942 47.095 -3.268 1.00 60.25 283 LEU A O 1
ATOM 2208 N N . ASN A 1 284 ? -7.470 45.169 -2.200 1.00 61.97 284 ASN A N 1
ATOM 2209 C CA . ASN A 1 284 ? -7.573 45.743 -0.851 1.00 61.97 284 ASN A CA 1
ATOM 2210 C C . ASN A 1 284 ? -6.489 45.194 0.104 1.00 61.97 284 ASN A C 1
ATOM 2212 O O . ASN A 1 284 ? -6.781 44.403 1.004 1.00 61.97 284 ASN A O 1
ATOM 2216 N N . PRO A 1 285 ? -5.204 45.544 -0.096 1.00 64.69 285 PRO A N 1
ATOM 2217 C CA . PRO A 1 285 ? -4.153 45.154 0.836 1.00 64.69 285 PRO A CA 1
ATOM 2218 C C . PRO A 1 285 ? -4.290 45.920 2.160 1.00 64.69 285 PRO A C 1
ATOM 2220 O O . PRO A 1 285 ? -4.460 47.136 2.161 1.00 64.69 285 PRO A O 1
ATOM 2223 N N . HIS A 1 286 ? -4.123 45.238 3.298 1.00 63.28 286 HIS A N 1
ATOM 2224 C CA . HIS A 1 286 ? -4.018 45.921 4.600 1.00 63.28 286 HIS A CA 1
ATOM 2225 C C . HIS A 1 286 ? -2.728 46.753 4.723 1.00 63.28 286 HIS A C 1
ATOM 2227 O O . HIS A 1 286 ? -2.680 47.718 5.481 1.00 63.28 286 HIS A O 1
ATOM 2233 N N . SER A 1 287 ? -1.675 46.376 3.989 1.00 63.00 287 SER A N 1
ATOM 2234 C CA . SER A 1 287 ? -0.398 47.095 3.900 1.00 63.00 287 SER A CA 1
ATOM 2235 C C . SER A 1 287 ? 0.267 46.852 2.537 1.00 63.00 287 SER A C 1
ATOM 2237 O O . SER A 1 287 ? 0.310 45.712 2.065 1.00 63.00 287 SER A O 1
ATOM 2239 N N . LEU A 1 288 ? 0.776 47.918 1.901 1.00 60.03 288 LEU A N 1
ATOM 2240 C CA . LEU A 1 288 ? 1.404 47.892 0.572 1.00 60.03 288 LEU A CA 1
ATOM 2241 C C . LEU A 1 288 ? 2.684 48.743 0.575 1.00 60.03 288 LEU A C 1
ATOM 2243 O O . LEU A 1 288 ? 2.601 49.953 0.773 1.00 60.03 288 LEU A O 1
ATOM 2247 N N . ASN A 1 289 ? 3.855 48.133 0.356 1.00 64.62 289 ASN A N 1
ATOM 2248 C CA . ASN A 1 289 ? 5.130 48.866 0.336 1.00 64.62 289 ASN A CA 1
ATOM 2249 C C . ASN A 1 289 ? 6.142 48.289 -0.683 1.00 64.62 289 ASN A C 1
ATOM 2251 O O . ASN A 1 289 ? 7.058 47.552 -0.311 1.00 64.62 289 ASN A O 1
ATOM 2255 N N . PRO A 1 290 ? 5.971 48.559 -1.989 1.00 64.38 290 PRO A N 1
ATOM 2256 C CA . PRO A 1 290 ? 6.895 48.097 -3.020 1.00 64.38 290 PRO A CA 1
ATOM 2257 C C . PRO A 1 290 ? 8.166 48.957 -3.063 1.00 64.38 290 PRO A C 1
ATOM 2259 O O . PRO A 1 290 ? 8.105 50.183 -3.047 1.00 64.38 290 PRO A O 1
ATOM 2262 N N . HIS A 1 291 ? 9.330 48.317 -3.202 1.00 63.00 291 HIS A N 1
ATOM 2263 C CA . HIS A 1 291 ? 10.605 49.032 -3.354 1.00 63.00 291 HIS A CA 1
ATOM 2264 C C . HIS A 1 291 ? 10.800 49.660 -4.750 1.00 63.00 291 HIS A C 1
ATOM 2266 O O . HIS A 1 291 ? 11.636 50.548 -4.912 1.00 63.00 291 HIS A O 1
ATOM 2272 N N . SER A 1 292 ? 10.083 49.190 -5.779 1.00 58.72 292 SER A N 1
ATOM 2273 C CA . SER A 1 292 ? 10.145 49.702 -7.161 1.00 58.72 292 SER A CA 1
ATOM 2274 C C . SER A 1 292 ? 8.837 49.373 -7.899 1.00 58.72 292 SER A C 1
ATOM 2276 O O . SER A 1 292 ? 8.402 48.220 -7.846 1.00 58.72 292 SER A O 1
ATOM 2278 N N . LEU A 1 293 ? 8.224 50.350 -8.585 1.00 55.84 293 LEU A N 1
ATOM 2279 C CA . LEU A 1 293 ? 6.949 50.214 -9.315 1.00 55.84 293 LEU A CA 1
ATOM 2280 C C . LEU A 1 293 ? 7.061 50.781 -10.735 1.00 55.84 293 LEU A C 1
ATOM 2282 O O . LEU A 1 293 ? 7.456 51.935 -10.881 1.00 55.84 293 LEU A O 1
ATOM 2286 N N . ASN A 1 294 ? 6.662 50.015 -11.756 1.00 60.28 294 ASN A N 1
ATOM 2287 C CA . ASN A 1 294 ? 6.548 50.523 -13.130 1.00 60.28 294 ASN A CA 1
ATOM 2288 C C . ASN A 1 294 ? 5.415 49.814 -13.913 1.00 60.28 294 ASN A C 1
ATOM 2290 O O . ASN A 1 294 ? 5.669 48.838 -14.621 1.00 60.28 294 ASN A O 1
ATOM 2294 N N . PRO A 1 295 ? 4.146 50.242 -13.768 1.00 55.12 295 PRO A N 1
ATOM 2295 C CA . PRO A 1 295 ? 3.033 49.665 -14.519 1.00 55.12 295 PRO A CA 1
ATOM 2296 C C . PRO A 1 295 ? 2.934 50.277 -15.928 1.00 55.12 295 PRO A C 1
ATOM 2298 O O . PRO A 1 295 ? 2.832 51.493 -16.072 1.00 55.12 295 PRO A O 1
ATOM 2301 N N . LEU A 1 296 ? 2.915 49.444 -16.973 1.00 49.72 296 LEU A N 1
ATOM 2302 C CA . LEU A 1 296 ? 2.498 49.854 -18.321 1.00 49.72 296 LEU A CA 1
ATOM 2303 C C . LEU A 1 296 ? 1.013 49.508 -18.479 1.00 49.72 296 LEU A C 1
ATOM 2305 O O . LEU A 1 296 ? 0.630 48.359 -18.282 1.00 49.72 296 LEU A O 1
ATOM 2309 N N . ASN A 1 297 ? 0.170 50.493 -18.790 1.00 47.44 297 ASN A N 1
ATOM 2310 C CA . ASN A 1 297 ? -1.282 50.314 -18.875 1.00 47.44 297 ASN A CA 1
ATOM 2311 C C . ASN A 1 297 ? -1.763 50.552 -20.316 1.00 47.44 297 ASN A C 1
ATOM 2313 O O . ASN A 1 297 ? -1.544 51.657 -20.815 1.00 47.44 297 ASN A O 1
ATOM 2317 N N . PRO A 1 298 ? -2.439 49.586 -20.971 1.00 47.47 298 PRO A N 1
ATOM 2318 C CA . PRO A 1 298 ? -3.208 49.859 -22.178 1.00 47.47 298 PRO A CA 1
ATOM 2319 C C . PRO A 1 298 ? -4.711 49.580 -21.965 1.00 47.47 298 PRO A C 1
ATOM 2321 O O . PRO A 1 298 ? -5.155 48.440 -21.876 1.00 47.47 298 PRO A O 1
ATOM 2324 N N . ASP A 1 299 ? -5.453 50.685 -21.881 1.00 40.22 299 ASP A N 1
ATOM 2325 C CA . ASP A 1 299 ? -6.831 50.943 -22.320 1.00 40.22 299 ASP A CA 1
ATOM 2326 C C . ASP A 1 299 ? -8.043 50.156 -21.776 1.00 40.22 299 ASP A C 1
ATOM 2328 O O . ASP A 1 299 ? -8.347 49.023 -22.151 1.00 40.22 299 ASP A O 1
ATOM 2332 N N . ARG A 1 300 ? -8.915 50.912 -21.087 1.00 37.41 300 ARG A N 1
ATOM 2333 C CA . ARG A 1 300 ? -10.339 50.949 -21.441 1.00 37.41 300 ARG A CA 1
ATOM 2334 C C . ARG A 1 300 ? -10.730 52.374 -21.820 1.00 37.41 300 ARG A C 1
ATOM 2336 O O . ARG A 1 300 ? -10.492 53.317 -21.071 1.00 37.41 300 ARG A O 1
ATOM 2343 N N . GLN A 1 301 ? -11.328 52.468 -23.001 1.00 41.69 301 GLN A N 1
ATOM 2344 C CA . GLN A 1 301 ? -11.947 53.651 -23.571 1.00 41.69 301 GLN A CA 1
ATOM 2345 C C . GLN A 1 301 ? -13.083 54.205 -22.700 1.00 41.69 301 GLN A C 1
ATOM 2347 O O . GLN A 1 301 ? -13.726 53.508 -21.918 1.00 41.69 301 GLN A O 1
ATOM 2352 N N . ASN A 1 302 ? -13.284 55.494 -22.926 1.00 46.09 302 ASN A N 1
ATOM 2353 C CA . ASN A 1 302 ? -14.200 56.446 -22.328 1.00 46.09 302 ASN A CA 1
ATOM 2354 C C . ASN A 1 302 ? -15.695 56.068 -22.463 1.00 46.09 302 ASN A C 1
ATOM 2356 O O . ASN A 1 302 ? -16.167 55.810 -23.567 1.00 46.09 302 ASN A O 1
ATOM 2360 N N . SER A 1 303 ? -16.433 56.135 -21.354 1.00 36.09 303 SER A N 1
ATOM 2361 C CA . SER A 1 303 ? -17.868 56.472 -21.251 1.00 36.09 303 SER A CA 1
ATOM 2362 C C . SER A 1 303 ? -18.129 56.703 -19.752 1.00 36.09 303 SER A C 1
ATOM 2364 O O . SER A 1 303 ? -18.020 55.750 -18.989 1.00 36.09 303 SER A O 1
ATOM 2366 N N . GLY A 1 304 ? -18.342 57.892 -19.192 1.00 41.75 304 GLY A N 1
ATOM 2367 C CA . GLY A 1 304 ? -18.948 59.127 -19.679 1.00 41.75 304 GLY A CA 1
ATOM 2368 C C . GLY A 1 304 ? -20.088 59.445 -18.701 1.00 41.75 304 GLY A C 1
ATOM 2369 O O . GLY A 1 304 ? -21.015 58.650 -18.655 1.00 41.75 304 GLY A O 1
ATOM 2370 N N . GLU A 1 305 ? -19.940 60.526 -17.918 1.00 35.44 305 GLU A N 1
ATOM 2371 C CA . GLU A 1 305 ? -20.840 61.184 -16.928 1.00 35.44 305 GLU A CA 1
ATOM 2372 C C . GLU A 1 305 ? -19.968 61.554 -15.708 1.00 35.44 305 GLU A C 1
ATOM 2374 O O . GLU A 1 305 ? -19.431 60.668 -15.050 1.00 35.44 305 GLU A O 1
ATOM 2379 N N . THR A 1 306 ? -19.661 62.808 -15.375 1.00 38.50 306 THR A N 1
ATOM 2380 C CA . THR A 1 306 ? -20.201 64.149 -15.681 1.00 38.50 306 THR A CA 1
ATOM 2381 C C . THR A 1 306 ? -19.067 65.167 -15.705 1.00 38.50 306 THR A C 1
ATOM 2383 O O . THR A 1 306 ? -18.145 64.995 -14.873 1.00 38.50 306 THR A O 1
#

Sequence (306 aa):
MRNFNNWLKSVLIGEILEQVRGAGAQQVSVLDLGCGKGGDLLKWRRGGISHLVCADIAGVSVEQCQSRYEDMKKKSHVNEKIFSAQFITADCTKEVLSDKLDDPELRFDICSCQFVYHYSFESEQKADMMLRNACERLKPGGFFIGTTPDAFELVPSGLRDQFPDADAITGLTSLHRPEPSQSEPSQSEPSQSEPSQSNPHSLNPHSLNPHSLNPHSLNPRSLNPHSLNPHSLNPHSLNLHSLNPHSLNPRSLNPHSLNPHSLNPHSLNPRSLNPHSLNPRSLNPHSLNPHSLNPLNPDRQNSGET

Nearest PDB structures (foldseek):
  5e9w-assembly2_B  TM=9.847E-01  e=1.044E-16  Homo sapiens
  5e9w-assembly3_C  TM=9.812E-01  e=1.756E-16  Homo sapiens
  3bgv-assembly2_B  TM=9.641E-01  e=4.972E-16  Homo sapiens
  4ckb-assembly2_A  TM=8.668E-01  e=1.116E-05  Orthopoxvirus vaccinia
  8p0n-assembly1_O  TM=7.859E-01  e=7.753E-06  Orthopoxvirus vaccinia

InterPro domains:
  IPR004971 mRNA (guanine-N(7))-methyltransferase domain [PF03291] (1-155)
  IPR004971 mRNA (guanine-N(7))-methyltransferase domain [PS51562] (1-306)
  IPR029063 S-adenosyl-L-methionine-dependent methyltransferase superfamily [G3DSA:3.40.50.150] (1-169)
  IPR029063 S-adenosyl-L-methionine-dependent methyltransferase superfamily [SSF53335] (13-153)
  IPR039753 mRNA cap guanine-N7 methyltransferase [PTHR12189] (1-155)

Secondary structure (DSSP, 8-state):
-HHHHHHHHHHHHHHHHHHHHHTT-SS-EEEEET-TTTTTHHHHHHTT-SEEEEEES-HHHHHHHHHHHHHHHHTS-TT--PPEEEEEE--TTTS-GGGG-SSTT--EEEEEEES-GGGGGGSHHHHHHHHHHHHTTEEEEEEEEEE---HHHHS-HHHHTT-TTHHHHGGGS---------------------------S-B--S-B--S-B--SEE--SEE--S-B--S-B--SEE--SEE--S-B--S-B--S-B--S-B--S-B--S-B--S-B--S-B--S-B--S-B-------------